Protein AF-A0A970XNQ5-F1 (afdb_monomer)

Mean predicted aligned error: 3.09 Å

Radius of gyration: 17.82 Å; Cα contacts (8 Å, |Δi|>4): 520; chains: 1; bounding box: 42×42×44 Å

Nearest PDB structures (foldseek):
  3f7j-assembly2_B  TM=9.762E-01  e=4.775E-34  Bacillus subtilis
  1vbj-assembly2_B  TM=9.771E-01  e=6.391E-34  Trypanosoma brucei
  3b3d-assembly2_B  TM=9.749E-01  e=1.286E-33  Bacillus subtilis
  4q3m-assembly3_E  TM=9.678E-01  e=6.033E-32  unidentified
  3up8-assembly2_B  TM=9.573E-01  e=4.385E-27  Sinorhizobium meliloti 1021

Secondary structure (DSSP, 8-state):
---EEE-TTS-EEESB-EE-TT--HHHHHHHHHHHHHHT--EEE--GGGT-HHHHHHHHHHT---GGG-EEEEEE-GGG-SHHHHHHHHHHHHHHHT-S-EEEEEE-S--SSS-HHHHHHHHHHHHHTTSEEEEEEES--HHHHHHHHTT-SS---EEEEE-BTTB--HHHHHHHHHTTPEEEEESTTGGGGGGG-HHHHHHHHHHT--HHHHHHHHHHHTT-EE----SSHHHHHHHH--SS----HHHHHHHHTT------S--TTSS--

Foldseek 3Di:
DQDWDQFPLRDTDGLEEAECAPPPLVLSLVLLLLLVVLPHQEYEEEPVRVNLLSQLVSCVVNVPPPVSHAYEYEDELVQQAQVSLLVRLVVSCVSSVHQAHAEYEHAAQHPDGDNLNNQVNVVVCCVVRRYSAYAYEQDALVSQVVCVVRDPHRHREYEYADELQAHVVVRCVSCVVVNHAYEHDCHCVVVPCQPPPLLVVVCVVVVAGSLLSSSLLCVVVRYRYHDYDSDSVVSNRNVPNPPDHDDPVSNVVSNVNHNNDDDDDRSVDDDD

Solvent-accessible surface area (backbone atoms only — not comparable to full-atom values): 14649 Å² total; per-residue (Å²): 133,84,60,64,44,80,35,71,70,75,48,76,44,53,40,50,27,42,28,46,77,93,40,57,48,91,50,32,25,61,39,49,34,52,35,48,73,71,62,47,39,22,43,38,52,31,64,86,55,72,32,46,45,30,45,21,50,19,51,62,71,61,68,58,62,69,91,69,46,42,40,33,37,24,46,50,56,96,29,37,30,36,71,42,36,49,49,49,52,50,53,48,31,61,38,33,68,43,87,54,38,45,29,43,23,44,51,44,64,60,92,88,52,44,55,62,45,22,50,48,33,54,46,54,34,33,78,70,57,41,26,67,33,47,30,36,16,43,63,50,67,77,55,48,52,62,45,63,79,65,48,88,68,74,55,23,35,42,36,27,78,28,30,61,42,20,61,47,60,71,56,50,57,54,31,51,78,68,54,23,43,43,29,21,39,60,44,53,54,88,60,66,58,56,75,40,66,66,49,43,54,49,15,65,73,69,76,42,51,48,62,29,52,49,53,37,47,35,52,76,71,68,27,29,37,28,54,65,60,87,48,68,72,54,46,49,48,61,65,65,39,81,91,65,79,79,51,72,73,53,48,52,55,46,66,67,55,44,63,79,48,83,88,69,87,58,63,86,55,88,84,132

pLDDT: mean 95.99, std 6.98, range [44.62, 98.94]

Sequence (272 aa):
MNDVVLLHSGNYIPVIGLGTYLTPPEETKRCVLKALETGYRHIDTARFYYNEAEVGEAIIESGIPRRDIFVTTKIWTTDCYYDKAVEAVKDSLDKLKTGYIDMVLIHWPPVNEDLKNTWRALEDMVDGGLIRTIGMSNFKEHHLERVFDIARIMPSVNQVECHPWFQQKALRDFCLQYDIAVEAWAPLLRARIFKEKTIKRLSDKYCKTPAQIILRWDLQEGIITIPKSTHEERIEENFNIFDFELSEEDMECMRAIDKNKRFFRDPDGHGF

Structure (mmCIF, N/CA/C/O backbone):
data_AF-A0A970XNQ5-F1
#
_entry.id   AF-A0A970XNQ5-F1
#
loop_
_atom_site.group_PDB
_atom_site.id
_atom_site.type_symbol
_atom_site.label_atom_id
_atom_site.label_alt_id
_atom_site.label_comp_id
_atom_site.label_asym_id
_atom_site.label_entity_id
_atom_site.label_seq_id
_atom_site.pdbx_PDB_ins_code
_atom_site.Cartn_x
_atom_site.Cartn_y
_atom_site.Cartn_z
_atom_site.occupancy
_atom_site.B_iso_or_equiv
_atom_site.auth_seq_id
_atom_site.auth_comp_id
_atom_site.auth_asym_id
_atom_site.auth_atom_id
_atom_site.pdbx_PDB_model_num
ATOM 1 N N . MET A 1 1 ? -14.018 -14.013 5.626 1.00 44.62 1 MET A N 1
ATOM 2 C CA . MET A 1 1 ? -13.895 -13.729 4.183 1.00 44.62 1 MET A CA 1
ATOM 3 C C . MET A 1 1 ? -12.883 -12.609 4.086 1.00 44.62 1 MET A C 1
ATOM 5 O O . MET A 1 1 ? -13.054 -11.641 4.809 1.00 44.62 1 MET A O 1
ATOM 9 N N . ASN A 1 2 ? -11.804 -12.785 3.326 1.00 61.53 2 ASN A N 1
ATOM 10 C CA . ASN A 1 2 ? -10.879 -11.686 3.067 1.00 61.53 2 ASN A CA 1
ATOM 11 C C . ASN A 1 2 ? -11.459 -10.932 1.877 1.00 61.53 2 ASN A C 1
ATOM 13 O O . ASN A 1 2 ? -11.486 -11.494 0.782 1.00 61.53 2 ASN A O 1
ATOM 17 N N . ASP A 1 3 ? -11.981 -9.731 2.105 1.00 86.69 3 ASP A N 1
ATOM 18 C CA . ASP A 1 3 ? -12.469 -8.897 1.010 1.00 86.69 3 ASP A CA 1
ATOM 19 C C . ASP A 1 3 ? -11.310 -8.613 0.044 1.00 86.69 3 ASP A C 1
ATOM 21 O O . ASP A 1 3 ? -10.167 -8.372 0.453 1.00 86.69 3 ASP A O 1
ATOM 25 N N . VAL A 1 4 ? -11.599 -8.704 -1.252 1.00 94.12 4 VAL A N 1
ATOM 26 C CA . VAL A 1 4 ? -10.626 -8.526 -2.332 1.00 94.12 4 VAL A CA 1
ATOM 27 C C . VAL A 1 4 ? -11.144 -7.526 -3.353 1.00 94.12 4 VAL A C 1
ATOM 29 O O . VAL A 1 4 ? -12.345 -7.442 -3.601 1.00 94.12 4 VAL A O 1
ATOM 32 N N . VAL A 1 5 ? -10.221 -6.809 -3.985 1.00 94.56 5 VAL A N 1
ATOM 33 C CA . VAL A 1 5 ? -10.486 -5.927 -5.126 1.00 94.56 5 VAL A CA 1
ATOM 34 C C . VAL A 1 5 ? -9.955 -6.593 -6.389 1.00 94.56 5 VAL A C 1
ATOM 36 O O . VAL A 1 5 ? -8.847 -7.130 -6.388 1.00 94.56 5 VAL A O 1
ATOM 39 N N . LEU A 1 6 ? -10.750 -6.570 -7.461 1.00 96.00 6 LEU A N 1
ATOM 40 C CA . LEU A 1 6 ? -10.290 -6.938 -8.798 1.00 96.00 6 LEU A CA 1
AT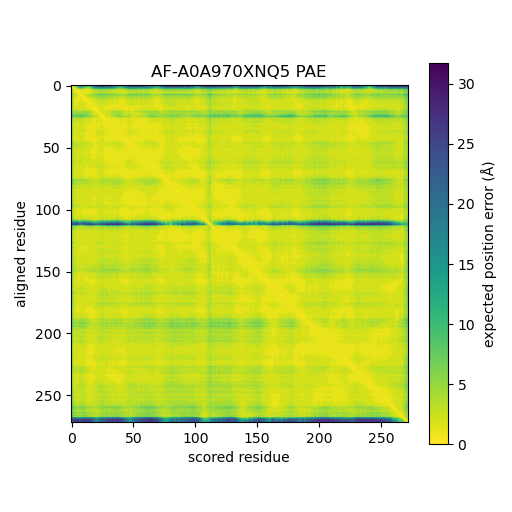OM 41 C C . LEU A 1 6 ? -9.485 -5.772 -9.371 1.00 96.00 6 LEU A C 1
ATOM 43 O O . LEU A 1 6 ? -10.012 -4.677 -9.539 1.00 96.00 6 LEU A O 1
ATOM 47 N N . LEU A 1 7 ? -8.215 -6.017 -9.663 1.00 96.06 7 LEU A N 1
ATOM 48 C CA . LEU A 1 7 ? -7.339 -5.054 -10.310 1.00 96.06 7 LEU A CA 1
ATOM 49 C C . LEU A 1 7 ? -7.536 -5.072 -11.826 1.00 96.06 7 LEU A C 1
ATOM 51 O O . LEU A 1 7 ? -7.909 -6.097 -12.398 1.00 96.06 7 LEU A O 1
ATOM 55 N N . HIS A 1 8 ? -7.189 -3.967 -12.488 1.00 88.38 8 HIS A N 1
ATOM 56 C CA . HIS A 1 8 ? -7.183 -3.880 -13.951 1.00 88.38 8 HIS A CA 1
ATOM 57 C C . HIS A 1 8 ? -6.316 -4.972 -14.612 1.00 88.38 8 HIS A C 1
ATOM 59 O O . HIS A 1 8 ? -6.638 -5.452 -15.695 1.00 88.38 8 HIS A O 1
ATOM 65 N N . SER A 1 9 ? -5.262 -5.443 -13.932 1.00 88.81 9 SER A N 1
ATOM 66 C CA . SER A 1 9 ? -4.451 -6.591 -14.369 1.00 88.81 9 SER A CA 1
ATOM 67 C C . SER A 1 9 ? -5.205 -7.932 -14.419 1.00 88.81 9 SER A C 1
ATOM 69 O O . SER A 1 9 ? -4.643 -8.926 -14.872 1.00 88.81 9 SER A O 1
ATOM 71 N N . GLY A 1 10 ? -6.442 -8.001 -13.916 1.00 94.00 10 GLY A N 1
ATOM 72 C CA . GLY A 1 10 ? -7.225 -9.231 -13.767 1.00 94.00 10 GLY A CA 1
ATOM 73 C C . GLY A 1 10 ? -6.892 -10.041 -12.507 1.00 94.00 10 GLY A C 1
ATOM 74 O O . GLY A 1 10 ? -7.511 -11.077 -12.267 1.00 94.00 10 GLY A O 1
ATOM 75 N N . ASN A 1 11 ? -5.930 -9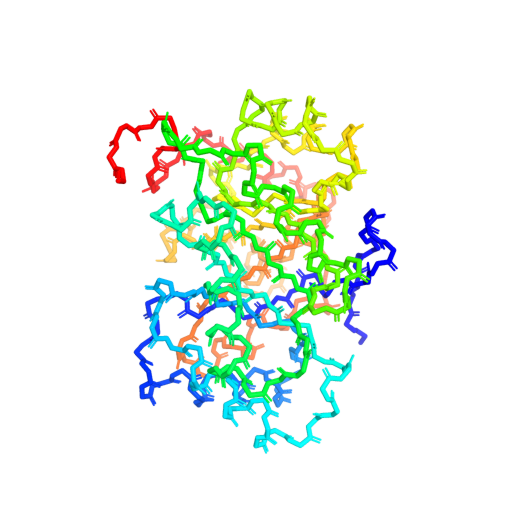.589 -11.694 1.00 94.31 11 ASN A N 1
ATOM 76 C CA . ASN A 1 11 ? -5.584 -10.220 -10.420 1.00 94.31 11 ASN A CA 1
ATOM 77 C C . ASN A 1 11 ? -6.435 -9.659 -9.272 1.00 94.31 11 ASN A C 1
ATOM 79 O O . ASN A 1 11 ? -6.910 -8.527 -9.329 1.00 94.31 11 ASN A O 1
ATOM 83 N N . TYR A 1 12 ? -6.585 -10.436 -8.201 1.00 96.56 12 TYR A N 1
ATOM 84 C CA . TYR A 1 12 ? -7.262 -9.998 -6.981 1.00 96.56 12 TYR A CA 1
ATOM 85 C C . TYR A 1 12 ? -6.248 -9.605 -5.909 1.00 96.56 12 TYR A C 1
ATOM 87 O O . TYR A 1 12 ? -5.292 -10.343 -5.668 1.00 96.56 12 TYR A O 1
ATOM 95 N N . ILE A 1 13 ? -6.489 -8.482 -5.235 1.00 97.88 13 ILE A N 1
ATOM 96 C CA . ILE A 1 13 ? -5.683 -8.009 -4.104 1.00 97.88 13 ILE A CA 1
ATOM 97 C C . ILE A 1 13 ? -6.535 -7.944 -2.829 1.00 97.88 13 ILE A C 1
ATOM 99 O O . ILE A 1 13 ? -7.651 -7.423 -2.879 1.00 97.88 13 ILE A O 1
ATOM 103 N N . PRO A 1 14 ? -6.065 -8.465 -1.680 1.00 98.06 14 PRO A N 1
ATOM 104 C CA . PRO A 1 14 ? -6.759 -8.281 -0.407 1.00 98.06 14 PRO A CA 1
ATOM 105 C C . PRO A 1 14 ? -6.808 -6.805 0.006 1.00 98.06 14 PRO A C 1
ATOM 107 O O . PRO A 1 14 ? -5.787 -6.117 -0.037 1.00 98.06 14 PRO A O 1
ATOM 110 N N . VAL A 1 15 ? -7.976 -6.339 0.466 1.00 97.38 15 VAL A N 1
ATOM 111 C CA . VAL A 1 15 ? -8.203 -4.927 0.852 1.00 97.38 15 VAL A CA 1
ATOM 112 C C . VAL A 1 15 ? -7.387 -4.474 2.058 1.00 97.38 15 VAL A C 1
ATOM 114 O O . VAL A 1 15 ? -7.229 -3.278 2.279 1.00 97.38 15 VAL A O 1
ATOM 117 N N . ILE A 1 16 ? -6.878 -5.416 2.852 1.00 98.25 16 ILE A N 1
ATOM 118 C CA . ILE A 1 16 ? -6.028 -5.139 4.003 1.00 98.25 16 ILE A CA 1
ATOM 119 C C . ILE A 1 16 ? -4.751 -5.974 3.937 1.00 98.25 16 ILE A C 1
ATOM 121 O O . ILE A 1 16 ? -4.796 -7.196 3.756 1.00 98.25 16 ILE A O 1
ATOM 125 N N . GLY A 1 17 ? -3.613 -5.309 4.113 1.00 98.44 17 GLY A N 1
ATOM 126 C CA . GLY A 1 17 ? -2.297 -5.934 4.175 1.00 98.44 17 GLY A CA 1
ATOM 127 C C . GLY A 1 17 ? -1.481 -5.505 5.390 1.00 98.44 17 GLY A C 1
ATOM 128 O O . GLY A 1 17 ? -1.848 -4.586 6.122 1.00 98.44 17 GLY A O 1
ATOM 129 N N . LEU A 1 18 ? -0.364 -6.190 5.623 1.00 98.69 18 LEU A N 1
ATOM 130 C CA . LEU A 1 18 ? 0.635 -5.787 6.610 1.00 98.69 18 LEU A CA 1
ATOM 131 C C . LEU A 1 18 ? 1.769 -5.047 5.896 1.00 98.69 18 LEU A C 1
ATOM 133 O O . LEU A 1 18 ? 2.493 -5.653 5.109 1.00 98.69 18 LEU A O 1
ATOM 137 N N . GLY A 1 19 ? 1.963 -3.768 6.220 1.00 98.38 19 GLY A N 1
ATOM 138 C CA . GLY A 1 19 ? 3.145 -3.020 5.784 1.00 98.38 19 GLY A CA 1
ATOM 139 C C . GLY A 1 19 ? 4.354 -3.292 6.684 1.00 98.38 19 GLY A C 1
ATOM 140 O O . GLY A 1 19 ? 4.228 -3.278 7.911 1.00 98.38 19 GLY A O 1
ATOM 141 N N . THR A 1 20 ? 5.543 -3.482 6.106 1.00 98.00 20 THR A N 1
ATOM 142 C CA . THR A 1 20 ? 6.775 -3.804 6.860 1.00 98.00 20 THR A CA 1
ATOM 143 C C . THR A 1 20 ? 7.741 -2.625 7.032 1.00 98.00 20 THR A C 1
ATOM 145 O O . THR A 1 20 ? 8.807 -2.789 7.632 1.00 98.00 20 THR A O 1
ATOM 148 N N . TYR A 1 21 ? 7.389 -1.416 6.580 1.00 95.56 21 TYR A N 1
ATOM 149 C CA . TYR A 1 21 ? 8.267 -0.239 6.653 1.00 95.56 21 TYR A CA 1
ATOM 150 C C . TYR A 1 21 ? 8.775 0.058 8.077 1.00 95.56 21 TYR A C 1
ATOM 152 O O . TYR A 1 21 ? 7.997 0.118 9.035 1.00 95.56 21 TYR A O 1
ATOM 160 N N . LEU A 1 22 ? 10.090 0.290 8.207 1.00 91.12 22 LEU A N 1
ATOM 161 C CA . LEU A 1 22 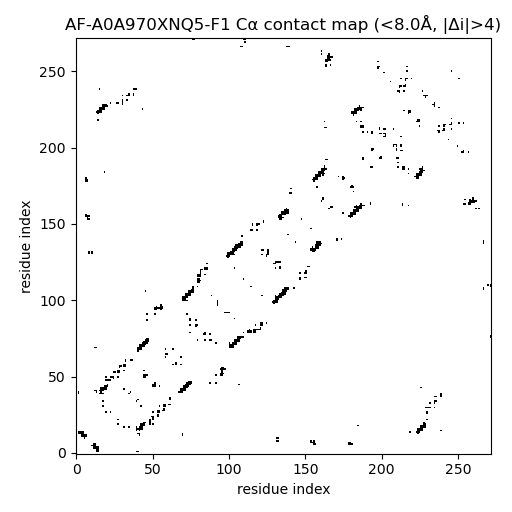? 10.789 0.507 9.487 1.00 91.12 22 LEU A CA 1
ATOM 162 C C . LEU A 1 22 ? 10.511 -0.603 10.515 1.00 91.12 22 LEU A C 1
ATOM 164 O O . LEU A 1 22 ? 10.406 -0.347 11.719 1.00 91.12 22 LEU A O 1
ATOM 168 N N . THR A 1 23 ? 10.338 -1.832 10.038 1.00 93.00 23 THR A N 1
ATOM 169 C CA . THR A 1 23 ? 10.381 -3.027 10.877 1.00 93.00 23 THR A CA 1
ATOM 170 C C . THR A 1 23 ? 11.787 -3.591 10.783 1.00 93.00 23 THR A C 1
ATOM 172 O O . THR A 1 23 ? 12.201 -3.933 9.673 1.00 93.00 23 THR A O 1
ATOM 175 N N . PRO A 1 24 ? 12.534 -3.651 11.897 1.00 91.12 24 PRO A N 1
ATOM 176 C CA . PRO A 1 24 ? 13.854 -4.258 11.892 1.00 91.12 24 PRO A CA 1
ATOM 177 C C . PRO A 1 24 ? 13.790 -5.694 11.343 1.00 91.12 24 PRO A C 1
ATOM 179 O O . PRO A 1 24 ? 12.783 -6.377 11.579 1.00 91.12 24 PRO A O 1
ATOM 182 N N . PRO A 1 25 ? 14.804 -6.169 10.600 1.00 87.81 25 PRO A N 1
ATOM 183 C CA . PRO A 1 25 ? 14.832 -7.535 10.076 1.00 87.81 25 PRO A CA 1
ATOM 184 C C . PRO A 1 25 ? 14.511 -8.588 11.149 1.00 87.81 25 PRO A C 1
ATOM 186 O O . PRO A 1 25 ? 13.620 -9.415 10.958 1.00 87.81 25 PRO A O 1
ATOM 189 N N . GLU A 1 26 ? 15.099 -8.462 12.341 1.00 87.56 26 GLU A N 1
ATOM 190 C CA . GLU A 1 26 ? 14.898 -9.370 13.475 1.00 87.56 26 GLU A CA 1
ATOM 191 C C . GLU A 1 26 ? 13.441 -9.464 13.962 1.00 87.56 26 GLU A C 1
ATOM 193 O O . GLU A 1 26 ? 13.029 -10.490 14.502 1.00 87.56 26 GLU A O 1
ATOM 198 N N . GLU A 1 27 ? 12.636 -8.420 13.745 1.00 95.62 27 GLU A N 1
ATOM 199 C CA . GLU A 1 27 ? 11.210 -8.419 14.076 1.00 95.62 27 GLU A CA 1
ATOM 200 C C . GLU A 1 27 ? 10.324 -8.775 12.879 1.00 95.62 27 GLU A C 1
ATOM 202 O O . GLU A 1 27 ? 9.204 -9.256 13.069 1.00 95.62 27 GLU A O 1
ATOM 207 N N . THR A 1 28 ? 10.805 -8.555 11.652 1.00 97.94 28 THR A N 1
ATOM 208 C CA . THR A 1 28 ? 10.001 -8.659 10.425 1.00 97.94 28 THR A CA 1
ATOM 209 C C . THR A 1 28 ? 9.401 -10.048 10.280 1.00 97.94 28 THR A C 1
ATOM 211 O O . THR A 1 28 ? 8.186 -10.170 10.113 1.00 97.94 28 THR A O 1
ATOM 214 N N . LYS A 1 29 ? 10.217 -11.096 10.435 1.00 98.00 29 LYS A N 1
ATOM 215 C CA . LYS A 1 29 ? 9.758 -12.482 10.304 1.00 98.00 29 LYS A CA 1
ATOM 216 C C . LYS A 1 29 ? 8.612 -12.804 11.270 1.00 98.00 29 LYS A C 1
ATOM 218 O O . LYS A 1 29 ? 7.572 -13.305 10.850 1.00 98.00 29 LYS A O 1
ATOM 223 N N . ARG A 1 30 ? 8.779 -12.458 12.553 1.00 97.75 30 ARG A N 1
ATOM 224 C CA . ARG A 1 30 ? 7.769 -12.674 13.605 1.00 97.75 30 ARG A CA 1
ATOM 225 C C . ARG A 1 30 ? 6.467 -11.939 13.287 1.00 97.75 30 ARG A C 1
ATOM 227 O O . ARG A 1 30 ? 5.393 -12.512 13.423 1.00 97.75 30 ARG A O 1
ATOM 234 N N . CYS A 1 31 ? 6.556 -10.688 12.838 1.00 98.44 31 CYS A N 1
ATOM 235 C CA . CYS A 1 31 ? 5.377 -9.879 12.525 1.00 98.44 31 CYS A CA 1
ATOM 236 C C . CYS A 1 31 ? 4.612 -10.417 11.310 1.00 98.44 31 CYS A C 1
ATOM 238 O O . CYS A 1 31 ? 3.384 -10.465 11.335 1.00 98.44 31 CYS A O 1
ATOM 240 N N . VAL A 1 32 ? 5.326 -10.849 10.265 1.00 98.69 32 VAL A N 1
ATOM 241 C CA . VAL A 1 32 ? 4.713 -11.440 9.066 1.00 98.69 32 VAL A CA 1
ATOM 242 C C . 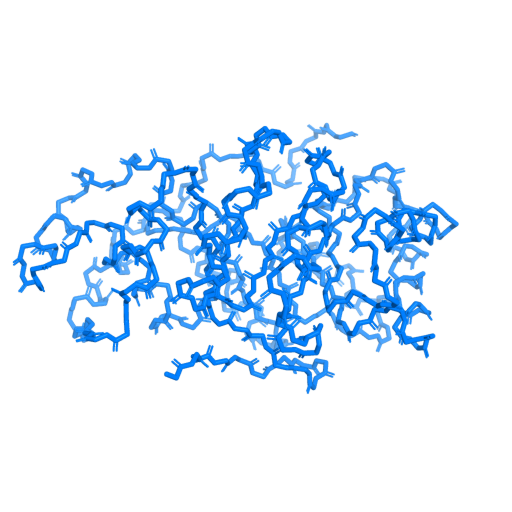VAL A 1 32 ? 4.065 -12.784 9.396 1.00 98.69 32 VAL A C 1
ATOM 244 O O . VAL A 1 32 ? 2.914 -12.986 9.022 1.00 98.69 32 VAL A O 1
ATOM 247 N N . LEU A 1 33 ? 4.741 -13.665 10.145 1.00 98.38 33 LEU A N 1
ATOM 248 C CA . LEU A 1 33 ? 4.146 -14.919 10.627 1.00 98.38 33 LEU A CA 1
ATOM 249 C C . LEU A 1 33 ? 2.869 -14.647 11.415 1.00 98.38 33 LEU A C 1
ATOM 251 O O . LEU A 1 33 ? 1.821 -15.201 11.091 1.00 98.38 33 LEU A O 1
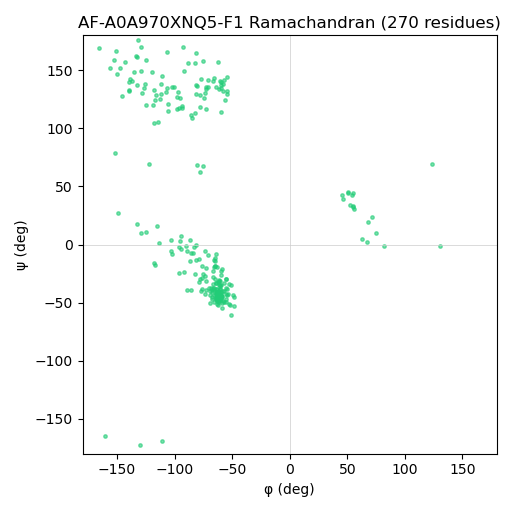ATOM 255 N N . LYS A 1 34 ? 2.931 -13.711 12.368 1.00 98.62 34 LYS A N 1
ATOM 256 C CA . LYS A 1 34 ? 1.766 -13.348 13.167 1.00 98.62 34 LYS A CA 1
ATOM 257 C C . LYS A 1 34 ? 0.606 -12.851 12.308 1.00 98.62 34 LYS A C 1
ATOM 259 O O . LYS A 1 34 ? -0.530 -13.260 12.515 1.00 98.62 34 LYS A O 1
ATOM 264 N N . ALA A 1 35 ? 0.867 -11.991 11.326 1.00 98.62 35 ALA A N 1
ATOM 265 C CA . ALA A 1 35 ? -0.175 -11.516 10.421 1.00 98.62 35 ALA A CA 1
ATOM 266 C C . ALA A 1 35 ? -0.789 -12.660 9.597 1.00 98.62 35 ALA A C 1
ATOM 268 O O . ALA A 1 35 ? -2.013 -12.745 9.470 1.00 98.62 35 ALA A O 1
ATOM 269 N N . LEU A 1 36 ? 0.036 -13.565 9.071 1.00 98.56 36 LEU A N 1
ATOM 270 C CA . LEU A 1 36 ? -0.427 -14.728 8.313 1.00 98.56 36 LEU A CA 1
ATOM 271 C C . LEU A 1 36 ? -1.285 -15.678 9.172 1.00 98.56 36 LEU A C 1
ATOM 273 O O . LEU A 1 36 ? -2.328 -16.138 8.693 1.00 98.56 36 LEU A O 1
ATOM 277 N N . GLU A 1 37 ? -0.895 -15.911 10.430 1.00 98.31 37 GLU A N 1
ATOM 278 C CA . GLU A 1 37 ? -1.669 -16.658 11.436 1.00 98.31 37 GLU A CA 1
ATOM 279 C C . GLU A 1 37 ? -3.021 -15.997 11.731 1.00 98.31 37 GLU A C 1
ATOM 281 O O . GLU A 1 37 ? -4.047 -16.676 11.751 1.00 98.31 37 GLU A O 1
ATOM 286 N N . THR A 1 38 ? -3.038 -14.671 11.905 1.00 98.31 38 THR A N 1
ATOM 287 C CA . THR A 1 38 ? -4.257 -13.881 12.144 1.00 98.31 38 THR A CA 1
ATOM 288 C C . THR A 1 38 ? -5.244 -13.958 10.973 1.00 98.31 38 THR A C 1
ATOM 290 O O . THR A 1 38 ? -6.455 -13.913 11.183 1.00 98.31 38 THR A O 1
ATOM 293 N N . GLY A 1 39 ? -4.745 -14.086 9.739 1.00 98.06 39 GLY A N 1
ATOM 294 C CA . GLY A 1 39 ? -5.577 -14.212 8.537 1.00 98.06 39 GLY A CA 1
ATOM 295 C C . GLY A 1 39 ? -5.213 -13.268 7.393 1.00 98.06 39 GLY A C 1
ATOM 296 O O . GLY A 1 39 ? -5.814 -13.368 6.318 1.00 98.06 39 GLY A O 1
ATOM 297 N N . TYR A 1 40 ? -4.212 -12.396 7.568 1.00 98.56 40 TYR A N 1
ATOM 298 C CA . TYR A 1 40 ? -3.705 -11.560 6.481 1.00 98.56 40 TYR A CA 1
ATOM 299 C C . TYR A 1 40 ? -3.241 -12.427 5.318 1.00 98.56 40 TYR A C 1
ATOM 301 O O . TYR A 1 40 ? -2.637 -13.484 5.506 1.00 98.56 40 TYR A O 1
ATOM 309 N N . ARG A 1 41 ? -3.499 -11.956 4.101 1.00 98.44 41 ARG A N 1
ATOM 310 C CA . ARG A 1 41 ? -2.985 -12.557 2.866 1.00 98.44 41 ARG A CA 1
ATOM 311 C C . ARG A 1 41 ? -2.323 -11.535 1.957 1.00 98.44 41 ARG A C 1
ATOM 313 O O . ARG A 1 41 ? -2.012 -11.875 0.834 1.00 98.44 41 ARG A O 1
ATOM 320 N N . HIS A 1 42 ? -2.093 -10.313 2.424 1.00 98.69 42 HIS A N 1
ATOM 321 C CA . HIS A 1 42 ? -1.363 -9.287 1.692 1.00 98.69 42 HIS A CA 1
ATOM 322 C C . HIS A 1 42 ? -0.209 -8.784 2.559 1.00 98.69 42 HIS A C 1
ATOM 324 O O . HIS A 1 42 ? -0.437 -8.309 3.671 1.00 98.69 42 HIS A O 1
ATOM 330 N N . ILE A 1 43 ? 1.024 -8.932 2.073 1.00 98.88 43 ILE A N 1
ATOM 331 C CA . ILE A 1 43 ? 2.243 -8.463 2.737 1.00 98.88 43 ILE A CA 1
ATOM 332 C C . ILE A 1 43 ? 2.928 -7.439 1.831 1.00 98.88 43 ILE A C 1
ATOM 334 O O . ILE A 1 43 ? 3.314 -7.767 0.709 1.00 98.88 43 ILE A O 1
ATOM 338 N N . ASP A 1 44 ? 3.087 -6.213 2.328 1.00 98.88 44 ASP A N 1
ATOM 339 C CA . ASP A 1 44 ? 3.753 -5.116 1.627 1.00 98.88 44 ASP A CA 1
ATOM 340 C C . ASP A 1 44 ? 5.143 -4.859 2.217 1.00 98.88 44 ASP A C 1
ATOM 342 O O . ASP A 1 44 ? 5.297 -4.537 3.399 1.00 98.88 44 ASP A O 1
ATOM 346 N N . THR A 1 45 ? 6.162 -4.987 1.369 1.00 98.75 45 THR A N 1
ATOM 347 C CA . THR A 1 45 ? 7.556 -4.664 1.672 1.00 98.75 45 THR A CA 1
ATOM 348 C C . THR A 1 45 ? 8.160 -3.778 0.577 1.00 98.75 45 THR A C 1
ATOM 350 O O . THR A 1 45 ? 7.455 -3.259 -0.290 1.00 98.75 45 THR A O 1
ATOM 353 N N . ALA A 1 46 ? 9.462 -3.520 0.634 1.00 98.50 46 ALA A N 1
ATOM 354 C CA . ALA A 1 46 ? 10.214 -2.866 -0.427 1.00 98.50 46 ALA A CA 1
ATOM 355 C C . ALA A 1 46 ? 11.693 -3.241 -0.340 1.00 98.50 46 ALA A C 1
ATOM 357 O O . ALA A 1 46 ? 12.232 -3.390 0.759 1.00 98.50 46 ALA A O 1
ATOM 358 N N . ARG A 1 47 ? 12.389 -3.224 -1.481 1.00 96.62 47 ARG A N 1
ATOM 359 C CA . ARG A 1 47 ? 13.854 -3.355 -1.550 1.00 96.62 47 ARG A CA 1
ATOM 360 C C . ARG A 1 47 ? 14.571 -2.413 -0.580 1.00 96.62 47 ARG A C 1
ATOM 362 O O . ARG A 1 47 ? 15.479 -2.814 0.143 1.00 96.62 47 ARG A O 1
ATOM 369 N N . PHE A 1 48 ? 14.110 -1.162 -0.515 1.00 96.06 48 PHE A N 1
ATOM 370 C CA . PHE A 1 48 ? 14.671 -0.120 0.353 1.00 96.06 48 PHE A CA 1
ATOM 371 C C . PHE A 1 48 ? 14.489 -0.393 1.860 1.00 96.06 48 PHE A C 1
ATOM 373 O O . PHE A 1 48 ? 15.089 0.290 2.685 1.00 96.06 48 PHE A O 1
ATOM 380 N N . TYR A 1 49 ? 13.643 -1.351 2.253 1.00 96.94 49 TYR A N 1
ATOM 381 C CA . TYR A 1 49 ? 13.406 -1.669 3.665 1.00 96.94 49 TYR A CA 1
ATOM 382 C C . TYR A 1 49 ? 14.422 -2.675 4.216 1.00 96.94 49 TYR A C 1
ATOM 384 O O . TYR A 1 49 ? 14.534 -2.794 5.432 1.00 96.94 49 TYR A O 1
ATOM 392 N N . TYR A 1 50 ? 15.179 -3.351 3.341 1.00 96.75 50 TYR A N 1
ATOM 393 C CA . TYR A 1 50 ? 16.217 -4.324 3.700 1.00 96.75 50 TYR A CA 1
ATOM 394 C C . TYR A 1 50 ? 15.726 -5.479 4.589 1.00 96.75 50 TYR A C 1
ATOM 396 O O . TYR A 1 50 ? 16.492 -6.002 5.390 1.00 96.75 50 TYR A O 1
ATOM 404 N N . ASN A 1 51 ? 14.458 -5.874 4.441 1.00 98.19 51 ASN A N 1
ATOM 405 C CA . ASN A 1 51 ? 13.833 -6.951 5.216 1.00 98.19 51 ASN A CA 1
ATOM 406 C C . ASN A 1 51 ? 13.048 -7.961 4.345 1.00 98.19 51 ASN A C 1
ATOM 408 O O . ASN A 1 51 ? 12.202 -8.708 4.835 1.00 98.19 51 ASN A O 1
ATOM 412 N N . GLU A 1 52 ? 13.297 -7.980 3.028 1.00 98.69 52 GLU A N 1
ATOM 413 C CA . GLU A 1 52 ? 12.653 -8.913 2.086 1.00 98.69 52 GLU A CA 1
ATOM 414 C C . GLU A 1 52 ? 13.009 -10.378 2.374 1.00 98.69 52 GLU A C 1
ATOM 416 O O . GLU A 1 52 ? 12.168 -11.258 2.193 1.00 98.69 52 GLU A O 1
ATOM 421 N N . ALA A 1 53 ? 14.227 -10.643 2.858 1.00 98.69 53 ALA A N 1
ATOM 422 C CA . ALA A 1 53 ? 14.664 -11.994 3.200 1.00 98.69 53 ALA A CA 1
A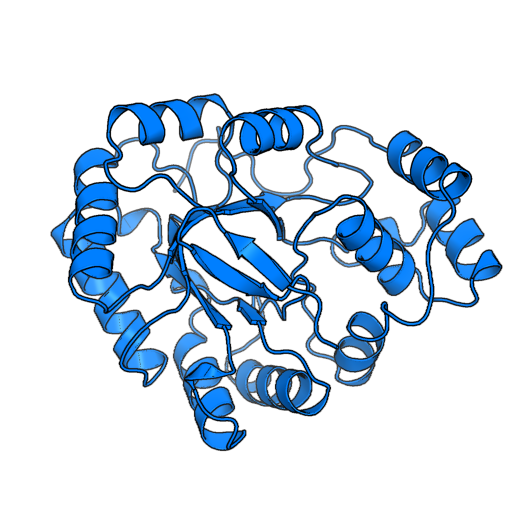TOM 423 C C . ALA A 1 53 ? 13.804 -12.591 4.324 1.00 98.69 53 ALA A C 1
ATOM 425 O O . ALA A 1 53 ? 13.332 -13.724 4.229 1.00 98.69 53 ALA A O 1
ATOM 426 N N . GLU A 1 54 ? 13.527 -11.796 5.353 1.00 98.69 54 GLU A N 1
ATOM 427 C CA . GLU A 1 54 ? 12.733 -12.188 6.512 1.00 98.69 54 GLU A CA 1
ATOM 428 C C . GLU A 1 54 ? 11.243 -12.315 6.176 1.00 98.69 54 GLU A C 1
ATOM 430 O O . GLU A 1 54 ? 10.563 -13.182 6.728 1.00 98.69 54 GLU A O 1
ATOM 435 N N . VAL A 1 55 ? 10.740 -11.513 5.228 1.00 98.81 55 VAL A N 1
ATOM 436 C CA . VAL A 1 55 ? 9.401 -11.707 4.645 1.00 98.81 55 VAL A CA 1
ATOM 437 C C . VAL A 1 55 ? 9.320 -13.060 3.933 1.00 98.81 55 VAL A C 1
ATOM 439 O O . VAL A 1 55 ? 8.393 -13.828 4.191 1.00 98.81 55 VAL A O 1
ATOM 442 N N . GLY A 1 56 ? 10.296 -13.383 3.076 1.00 98.75 56 GLY A N 1
ATOM 443 C CA . GLY A 1 56 ? 10.347 -14.665 2.366 1.00 98.75 56 GLY A CA 1
ATOM 444 C C . GLY A 1 56 ? 10.411 -15.864 3.314 1.00 98.75 56 GLY A C 1
ATOM 445 O O . GLY A 1 56 ? 9.695 -16.850 3.140 1.00 98.75 56 GLY A O 1
ATOM 446 N N . GLU A 1 57 ? 11.214 -15.762 4.374 1.00 98.69 57 GLU A N 1
ATOM 447 C CA . GLU A 1 57 ? 11.300 -16.787 5.417 1.00 98.69 57 GLU A CA 1
ATOM 448 C C . GLU A 1 57 ? 9.987 -16.996 6.162 1.00 98.69 57 GLU A C 1
ATOM 450 O O . GLU A 1 57 ? 9.588 -18.142 6.362 1.00 98.69 57 GLU A O 1
ATOM 455 N N . ALA A 1 58 ? 9.303 -15.917 6.544 1.00 98.56 58 ALA A N 1
ATOM 456 C CA . ALA A 1 58 ? 8.004 -16.002 7.202 1.00 98.56 58 ALA A CA 1
ATOM 457 C C . ALA A 1 58 ? 6.941 -16.646 6.305 1.00 98.56 58 ALA A C 1
ATOM 459 O O . ALA A 1 58 ? 6.161 -17.472 6.772 1.00 98.56 58 ALA A O 1
ATOM 460 N N . ILE A 1 59 ? 6.921 -16.309 5.011 1.00 98.62 59 ILE A N 1
ATOM 461 C CA . ILE A 1 59 ? 5.987 -16.903 4.046 1.00 98.62 59 ILE A CA 1
ATOM 462 C C . ILE A 1 59 ? 6.206 -18.414 3.948 1.00 98.62 59 ILE A C 1
ATOM 464 O O . ILE A 1 59 ? 5.239 -19.169 4.039 1.00 98.62 59 ILE A O 1
ATOM 468 N N . ILE A 1 60 ? 7.456 -18.864 3.816 1.00 98.62 60 ILE A N 1
ATOM 469 C CA . ILE A 1 60 ? 7.787 -20.295 3.755 1.00 98.62 60 ILE A CA 1
ATOM 470 C C . ILE A 1 60 ? 7.408 -20.999 5.063 1.00 98.62 60 ILE A C 1
ATOM 472 O O . ILE A 1 60 ? 6.756 -22.042 5.035 1.00 98.62 60 ILE A O 1
ATOM 476 N N . GLU A 1 61 ? 7.796 -20.429 6.204 1.00 98.56 61 GLU A N 1
ATOM 477 C CA . GLU A 1 61 ? 7.559 -21.022 7.523 1.00 98.56 61 GLU A CA 1
ATOM 478 C C . GLU A 1 61 ? 6.072 -21.070 7.895 1.00 98.56 61 GLU A C 1
ATOM 480 O O . GLU A 1 61 ? 5.651 -22.001 8.577 1.00 98.56 61 GLU A O 1
ATOM 485 N N . SER A 1 62 ? 5.254 -20.145 7.380 1.00 98.38 62 SER A N 1
ATOM 486 C CA . SER A 1 62 ? 3.802 -20.146 7.605 1.00 98.38 62 SER A CA 1
ATOM 487 C C . SER A 1 62 ? 3.100 -21.413 7.101 1.00 98.38 62 SER A C 1
ATOM 489 O O . SER A 1 62 ? 1.986 -21.712 7.528 1.00 98.38 62 SER A O 1
ATOM 491 N N . GLY A 1 63 ? 3.706 -22.136 6.150 1.00 98.38 63 GLY A N 1
ATOM 492 C CA . GLY A 1 63 ? 3.113 -23.314 5.515 1.00 98.38 63 GLY A CA 1
ATOM 493 C C . GLY A 1 63 ? 1.891 -23.022 4.631 1.00 98.38 63 GLY A C 1
ATOM 494 O O . GLY A 1 63 ? 1.309 -23.953 4.070 1.00 98.38 63 GLY A O 1
ATOM 495 N N . ILE A 1 64 ? 1.493 -21.756 4.475 1.00 98.56 64 ILE A N 1
ATOM 496 C CA . ILE A 1 64 ? 0.393 -21.352 3.595 1.00 98.56 64 ILE A CA 1
ATOM 497 C C . ILE A 1 64 ? 0.861 -21.487 2.137 1.00 98.56 64 ILE A C 1
ATOM 499 O O . ILE A 1 64 ? 1.968 -21.052 1.806 1.00 98.56 64 ILE A O 1
ATOM 503 N N . PRO A 1 65 ? 0.045 -22.055 1.227 1.00 98.44 65 PRO A N 1
ATOM 504 C CA . PRO A 1 65 ? 0.406 -22.122 -0.183 1.00 98.44 65 PRO A CA 1
ATOM 505 C C . PRO A 1 65 ? 0.749 -20.732 -0.732 1.00 98.44 65 PRO A C 1
ATOM 507 O O . PRO A 1 65 ? -0.040 -19.801 -0.605 1.00 98.44 65 PRO A O 1
ATOM 510 N N . ARG A 1 66 ? 1.899 -20.592 -1.407 1.00 98.38 66 ARG A N 1
ATOM 511 C CA . ARG A 1 66 ? 2.381 -19.302 -1.943 1.00 98.38 66 ARG A CA 1
ATOM 512 C C . ARG A 1 66 ? 1.334 -18.552 -2.778 1.00 98.38 66 ARG A C 1
ATOM 514 O O . ARG A 1 66 ? 1.279 -17.331 -2.708 1.00 98.38 66 ARG A O 1
ATOM 521 N N . ARG A 1 67 ? 0.497 -19.279 -3.527 1.00 97.50 67 ARG A N 1
ATOM 522 C CA . ARG A 1 67 ? -0.609 -18.732 -4.340 1.00 97.50 67 ARG A CA 1
ATOM 523 C C . ARG A 1 67 ? -1.726 -18.057 -3.539 1.00 97.50 67 ARG A C 1
ATOM 525 O O . ARG A 1 67 ? -2.492 -17.306 -4.123 1.00 97.50 67 ARG A O 1
ATOM 532 N N . ASP A 1 68 ? -1.815 -18.339 -2.243 1.00 97.69 68 ASP A N 1
ATOM 533 C CA . ASP A 1 68 ? -2.836 -17.785 -1.358 1.00 97.69 68 ASP A CA 1
ATOM 534 C C . ASP A 1 68 ? -2.329 -16.521 -0.638 1.00 97.69 68 ASP A C 1
ATOM 536 O O . ASP A 1 68 ? -3.097 -15.890 0.079 1.00 97.69 68 ASP A O 1
ATOM 540 N N . ILE A 1 69 ? -1.056 -16.138 -0.819 1.00 98.62 69 ILE A N 1
ATOM 541 C CA . ILE A 1 69 ? -0.449 -14.920 -0.263 1.00 98.62 69 ILE A CA 1
ATOM 542 C C . ILE A 1 69 ? -0.137 -13.958 -1.410 1.00 98.62 69 ILE A C 1
ATOM 544 O O . ILE A 1 69 ? 0.516 -14.335 -2.371 1.00 98.62 69 ILE A O 1
ATOM 548 N N . PHE A 1 70 ? -0.560 -12.710 -1.283 1.00 98.75 70 PHE A N 1
ATOM 549 C CA . PHE A 1 70 ? -0.234 -11.593 -2.155 1.00 98.75 70 PHE A CA 1
ATOM 550 C C . PHE A 1 70 ? 0.975 -10.840 -1.586 1.00 98.75 70 PHE A C 1
ATOM 552 O O . PHE A 1 70 ? 0.918 -10.313 -0.473 1.00 98.75 70 PHE A O 1
ATOM 559 N N . VAL A 1 71 ? 2.080 -10.799 -2.328 1.00 98.88 71 VAL A N 1
ATOM 560 C CA . VAL A 1 71 ? 3.313 -10.118 -1.914 1.00 98.88 71 VAL A CA 1
ATOM 561 C C . VAL A 1 71 ? 3.578 -8.915 -2.805 1.00 98.88 71 VAL A C 1
ATOM 563 O O . VAL A 1 71 ? 3.713 -9.056 -4.024 1.00 98.88 71 VAL A O 1
ATOM 566 N N . THR A 1 72 ? 3.730 -7.760 -2.166 1.00 98.94 72 THR A N 1
ATOM 567 C CA . THR A 1 72 ? 4.113 -6.500 -2.802 1.00 98.94 72 THR A CA 1
ATOM 568 C C . THR A 1 72 ? 5.549 -6.146 -2.430 1.00 98.94 72 THR A C 1
ATOM 570 O O . THR A 1 72 ? 5.905 -6.146 -1.252 1.00 98.94 72 THR A O 1
ATOM 573 N N . THR A 1 73 ? 6.375 -5.803 -3.420 1.00 98.88 73 THR A N 1
ATOM 574 C CA . THR A 1 73 ? 7.661 -5.118 -3.199 1.00 98.88 73 THR A CA 1
ATOM 575 C C . THR A 1 73 ? 7.806 -3.920 -4.136 1.00 98.88 73 THR A C 1
ATOM 577 O O . THR A 1 73 ? 6.938 -3.640 -4.965 1.00 98.88 73 THR A O 1
ATOM 580 N N . LYS A 1 74 ? 8.888 -3.157 -3.980 1.00 98.81 74 LYS A N 1
ATOM 581 C CA . LYS A 1 74 ? 9.101 -1.892 -4.684 1.00 98.81 74 LYS A CA 1
ATOM 582 C C . LYS A 1 74 ? 10.550 -1.757 -5.127 1.00 98.81 74 LYS A C 1
ATOM 584 O O . LYS A 1 74 ? 11.450 -1.933 -4.300 1.00 98.81 74 LYS A O 1
ATOM 589 N N . ILE A 1 75 ? 10.761 -1.381 -6.388 1.00 97.88 75 ILE A N 1
ATOM 590 C CA . ILE A 1 75 ? 12.081 -0.958 -6.874 1.00 97.88 75 ILE A CA 1
ATOM 591 C C . ILE A 1 75 ? 12.359 0.472 -6.412 1.00 97.88 75 ILE A C 1
ATOM 593 O O . ILE A 1 75 ? 11.440 1.294 -6.328 1.00 97.88 75 ILE A O 1
ATOM 597 N N . TRP A 1 76 ? 13.610 0.767 -6.057 1.00 95.31 76 TRP A N 1
ATOM 598 C CA . TRP A 1 76 ? 13.969 2.105 -5.599 1.00 95.31 76 TRP A CA 1
ATOM 599 C C . TRP A 1 76 ? 14.185 3.047 -6.783 1.00 95.31 76 TRP A C 1
ATOM 601 O O . TRP A 1 76 ? 14.334 2.616 -7.924 1.00 95.31 76 TRP A O 1
ATOM 611 N N . THR A 1 77 ? 14.207 4.352 -6.520 1.00 91.25 77 THR A N 1
ATOM 612 C CA . THR A 1 77 ? 14.384 5.355 -7.577 1.00 91.25 77 THR A CA 1
ATOM 613 C C . THR A 1 77 ? 15.681 5.141 -8.344 1.00 91.25 77 THR A C 1
ATOM 615 O O . THR A 1 77 ? 15.635 5.178 -9.557 1.00 91.25 77 THR A O 1
ATOM 618 N N . THR A 1 78 ? 16.783 4.779 -7.675 1.00 91.94 78 THR A N 1
ATOM 619 C CA . THR A 1 78 ? 18.099 4.524 -8.304 1.00 91.94 78 THR A CA 1
ATOM 620 C C . THR A 1 78 ? 18.141 3.324 -9.255 1.00 91.94 78 THR A C 1
ATOM 622 O O . THR A 1 78 ? 19.143 3.119 -9.957 1.00 91.94 78 THR A O 1
ATOM 625 N N . ASP A 1 79 ? 17.085 2.509 -9.235 1.00 94.06 79 ASP A N 1
ATOM 626 C CA . ASP A 1 79 ? 16.917 1.323 -10.067 1.00 94.06 79 ASP A CA 1
ATOM 627 C C . ASP A 1 79 ? 16.091 1.631 -11.335 1.00 94.06 79 ASP A C 1
ATOM 629 O O . ASP A 1 79 ? 15.830 0.719 -12.116 1.00 94.06 79 ASP A O 1
ATOM 633 N N . CYS A 1 80 ? 15.692 2.892 -11.573 1.00 94.56 80 CYS A N 1
ATOM 634 C CA . CYS A 1 80 ? 14.823 3.304 -12.686 1.00 94.56 80 CYS A CA 1
ATOM 635 C C . CYS A 1 80 ? 15.560 3.393 -14.039 1.00 94.56 80 CYS A C 1
ATOM 637 O O . CYS A 1 80 ? 15.621 4.433 -14.701 1.00 94.56 80 CYS A O 1
ATOM 639 N N . TYR A 1 81 ? 16.074 2.243 -14.472 1.00 95.69 81 TYR A N 1
ATOM 640 C CA . TYR A 1 81 ? 16.609 1.952 -15.801 1.00 95.69 81 TYR A CA 1
ATOM 641 C C . TYR A 1 81 ? 16.228 0.517 -16.168 1.00 95.69 81 TYR A C 1
ATOM 643 O O . TYR A 1 81 ? 16.033 -0.297 -15.271 1.00 95.69 81 TYR A O 1
ATOM 651 N N . TYR A 1 82 ? 16.190 0.165 -17.457 1.00 97.50 82 TYR A N 1
ATOM 652 C CA . TYR A 1 82 ? 15.771 -1.181 -17.882 1.00 97.50 82 TYR A CA 1
ATOM 653 C C . TYR A 1 82 ? 16.521 -2.308 -17.151 1.00 97.50 82 TYR A C 1
ATOM 655 O O . TYR A 1 82 ? 15.915 -3.092 -16.425 1.00 97.50 82 TYR A O 1
ATOM 663 N N . ASP A 1 83 ? 17.850 -2.360 -17.300 1.00 97.94 83 ASP A N 1
ATOM 664 C CA . ASP A 1 83 ? 18.658 -3.458 -16.755 1.00 97.94 83 ASP A CA 1
ATOM 665 C C . ASP A 1 83 ? 18.650 -3.470 -15.222 1.00 97.94 83 ASP A C 1
ATOM 667 O O . ASP A 1 83 ? 18.575 -4.534 -14.609 1.00 97.94 83 ASP A O 1
ATOM 671 N N . LYS A 1 84 ? 18.656 -2.285 -14.596 1.00 97.38 84 LYS A N 1
ATOM 672 C CA . LYS A 1 84 ? 18.623 -2.156 -13.134 1.00 97.38 84 LYS A CA 1
ATOM 673 C C . LYS A 1 84 ? 17.276 -2.550 -12.541 1.00 97.38 84 LYS A C 1
ATOM 675 O O . LYS A 1 84 ? 17.255 -3.179 -11.492 1.00 97.38 84 LYS A O 1
ATOM 680 N N . ALA A 1 85 ? 16.167 -2.228 -13.202 1.00 97.88 85 ALA A N 1
ATOM 681 C CA . ALA A 1 85 ? 14.841 -2.648 -12.767 1.00 97.88 85 ALA A CA 1
ATOM 682 C C . ALA A 1 85 ? 14.718 -4.177 -12.830 1.00 97.88 85 ALA A C 1
ATOM 684 O O . ALA A 1 85 ? 14.240 -4.798 -11.880 1.00 97.88 85 ALA A O 1
ATOM 685 N N . VAL A 1 86 ? 15.223 -4.796 -13.906 1.00 98.69 86 VAL A N 1
ATOM 686 C CA . VAL A 1 86 ? 15.288 -6.261 -14.031 1.00 98.69 86 VAL A CA 1
ATOM 687 C C . VAL A 1 86 ? 16.152 -6.873 -12.925 1.00 98.69 86 VAL A C 1
ATOM 689 O O . VAL A 1 86 ? 15.726 -7.836 -12.287 1.00 98.69 86 VAL A O 1
ATOM 692 N N . GLU A 1 87 ? 17.348 -6.332 -12.679 1.00 98.69 87 GLU A N 1
ATOM 693 C CA . GLU A 1 87 ? 18.241 -6.791 -11.606 1.00 98.69 87 GLU A CA 1
ATOM 694 C C . GLU A 1 87 ? 17.585 -6.650 -10.227 1.00 98.69 87 GLU A C 1
ATOM 696 O O . GLU A 1 87 ? 17.589 -7.598 -9.442 1.00 98.69 87 GLU A O 1
ATOM 701 N N . ALA A 1 88 ? 16.961 -5.504 -9.954 1.00 98.50 88 ALA A N 1
ATOM 702 C CA . ALA A 1 88 ? 16.318 -5.220 -8.682 1.00 98.50 88 ALA A CA 1
ATOM 703 C C . ALA A 1 88 ? 15.167 -6.189 -8.387 1.00 98.50 88 ALA A C 1
ATOM 705 O O . ALA A 1 88 ? 15.077 -6.699 -7.272 1.00 98.50 88 ALA A O 1
ATOM 706 N N . VAL A 1 89 ? 14.323 -6.486 -9.381 1.00 98.81 89 VAL A N 1
ATOM 707 C CA . VAL A 1 89 ? 13.221 -7.450 -9.230 1.00 98.81 89 VAL A CA 1
ATOM 708 C C . VAL A 1 89 ? 13.745 -8.876 -9.045 1.00 98.81 89 VAL A C 1
ATOM 710 O O . VAL A 1 89 ? 13.196 -9.615 -8.231 1.00 98.81 89 VAL A O 1
ATOM 713 N N . LYS A 1 90 ? 14.807 -9.275 -9.757 1.00 98.81 90 LYS A N 1
ATOM 714 C CA . LYS A 1 90 ? 15.432 -10.598 -9.581 1.00 98.81 90 LYS A CA 1
ATOM 715 C C . LYS A 1 90 ? 16.021 -10.775 -8.184 1.00 98.81 90 LYS A C 1
ATOM 717 O O . LYS A 1 90 ? 15.756 -11.784 -7.544 1.00 98.81 90 LYS A O 1
ATOM 722 N N . ASP A 1 91 ? 16.734 -9.774 -7.682 1.00 98.81 91 ASP A N 1
ATOM 723 C CA . ASP A 1 91 ? 17.253 -9.797 -6.313 1.00 98.81 91 ASP A CA 1
ATOM 724 C C . ASP A 1 91 ? 16.116 -9.839 -5.272 1.00 98.81 91 ASP A C 1
ATOM 726 O O . ASP A 1 91 ? 16.198 -10.581 -4.294 1.00 98.81 91 ASP A O 1
ATOM 730 N N . SER A 1 92 ? 15.008 -9.122 -5.502 1.00 98.88 92 SER A N 1
ATOM 731 C CA . SER A 1 92 ? 13.808 -9.246 -4.663 1.00 98.88 92 SER A CA 1
ATOM 732 C C . SER A 1 92 ? 13.192 -10.652 -4.716 1.00 98.88 92 SER A C 1
ATOM 734 O O . SER A 1 92 ? 12.821 -11.175 -3.668 1.00 98.88 92 SER A O 1
ATOM 736 N N . LEU A 1 93 ? 13.098 -11.293 -5.891 1.00 98.88 93 LEU A N 1
ATOM 737 C CA . LEU A 1 93 ? 12.625 -12.683 -6.033 1.00 98.88 93 LEU A CA 1
ATOM 738 C C . LEU A 1 93 ? 13.494 -13.658 -5.228 1.00 98.88 93 LEU A C 1
ATOM 740 O O . LEU A 1 93 ? 12.957 -14.499 -4.500 1.00 98.88 93 LEU A O 1
ATOM 744 N N . ASP A 1 94 ? 14.818 -13.506 -5.319 1.00 98.81 94 ASP A N 1
ATOM 745 C CA . ASP A 1 94 ? 15.791 -14.337 -4.608 1.00 98.81 94 ASP A CA 1
ATOM 746 C C . ASP A 1 94 ? 15.665 -14.168 -3.087 1.00 98.81 94 ASP A C 1
ATOM 748 O O . ASP A 1 94 ? 15.571 -15.157 -2.354 1.00 98.81 94 ASP A O 1
ATOM 752 N N . LYS A 1 95 ? 15.583 -12.924 -2.597 1.00 98.75 95 LYS A N 1
ATOM 753 C CA . LYS A 1 95 ? 15.395 -12.623 -1.167 1.00 98.75 95 LYS A CA 1
ATOM 754 C C . LYS A 1 95 ? 14.057 -13.132 -0.642 1.00 98.75 95 LYS A C 1
ATOM 756 O O . LYS A 1 95 ? 14.016 -13.776 0.402 1.00 98.75 95 LYS A O 1
ATOM 761 N N . LEU A 1 96 ? 12.976 -12.901 -1.384 1.00 98.75 96 LEU A N 1
ATOM 762 C CA . LEU A 1 96 ? 11.638 -13.390 -1.043 1.00 98.75 96 LEU A CA 1
ATOM 763 C C . LEU A 1 96 ? 11.503 -14.913 -1.211 1.00 98.75 96 LEU A C 1
ATOM 765 O O . LEU A 1 96 ? 10.495 -15.476 -0.784 1.00 98.75 96 LEU A O 1
ATOM 769 N N . LYS A 1 97 ? 12.501 -15.583 -1.809 1.00 98.56 97 LYS A N 1
ATOM 770 C CA . LYS A 1 97 ? 12.558 -17.037 -2.030 1.00 98.56 97 LYS A CA 1
ATOM 771 C C . LYS A 1 97 ? 11.319 -17.553 -2.778 1.00 98.56 97 LYS A C 1
ATOM 773 O O . LYS A 1 97 ? 10.725 -18.567 -2.410 1.00 98.56 97 LYS A O 1
ATOM 778 N N . THR A 1 98 ? 10.912 -16.842 -3.831 1.00 98.56 98 THR A N 1
ATOM 779 C CA . THR A 1 98 ? 9.690 -17.120 -4.607 1.00 98.56 98 THR A CA 1
ATOM 780 C C . THR A 1 98 ? 9.945 -17.044 -6.111 1.00 98.56 98 THR A C 1
ATOM 782 O O . THR A 1 98 ? 10.763 -16.258 -6.571 1.00 98.56 98 THR A O 1
ATOM 785 N N . GLY A 1 99 ? 9.213 -17.841 -6.896 1.00 98.12 99 GLY A N 1
ATOM 786 C CA . GLY A 1 99 ? 9.309 -17.832 -8.363 1.00 98.12 99 GLY A CA 1
ATOM 787 C C . GLY A 1 99 ? 8.561 -16.682 -9.048 1.00 98.12 99 GLY A C 1
ATOM 788 O O . GLY A 1 99 ? 8.747 -16.471 -10.240 1.00 98.12 99 GLY A O 1
ATOM 789 N N . TYR A 1 100 ? 7.707 -15.961 -8.317 1.00 98.75 100 TYR A N 1
ATOM 790 C CA . TYR A 1 100 ? 6.999 -14.774 -8.805 1.00 98.75 100 TYR A CA 1
ATOM 791 C C . TYR A 1 100 ? 6.658 -13.808 -7.656 1.00 98.75 100 TYR A C 1
ATOM 793 O O . TYR A 1 100 ? 6.546 -14.220 -6.490 1.00 98.75 100 TYR A O 1
ATOM 801 N N . ILE A 1 101 ? 6.433 -12.539 -7.999 1.00 98.88 101 ILE A N 1
ATOM 802 C CA . ILE A 1 101 ? 5.917 -11.479 -7.119 1.00 98.88 101 ILE A CA 1
ATOM 803 C C . ILE A 1 101 ? 4.508 -11.084 -7.588 1.00 98.88 101 ILE A C 1
ATOM 805 O O . ILE A 1 101 ? 4.251 -10.996 -8.789 1.00 98.88 101 ILE A O 1
ATOM 809 N N . ASP A 1 102 ? 3.574 -10.872 -6.659 1.00 98.88 102 ASP A N 1
ATOM 810 C CA . ASP A 1 102 ? 2.196 -10.515 -7.019 1.00 98.88 102 ASP A CA 1
ATOM 811 C C . ASP A 1 102 ? 2.111 -9.071 -7.508 1.00 98.88 102 ASP A C 1
ATOM 813 O O . ASP A 1 102 ? 1.482 -8.814 -8.534 1.00 98.88 102 ASP A O 1
ATOM 817 N N . MET A 1 103 ? 2.804 -8.148 -6.833 1.00 98.88 103 MET A N 1
ATOM 818 C CA . MET A 1 103 ? 2.873 -6.751 -7.249 1.00 98.88 103 MET A CA 1
ATOM 819 C C . MET A 1 103 ? 4.264 -6.132 -7.088 1.00 98.88 103 MET A C 1
ATOM 821 O O . MET A 1 103 ? 4.888 -6.232 -6.031 1.00 98.88 103 MET A O 1
ATOM 825 N N . VAL A 1 104 ? 4.735 -5.442 -8.130 1.00 98.88 104 VAL A N 1
ATOM 826 C CA . VAL A 1 104 ? 5.929 -4.586 -8.065 1.00 98.88 104 VAL A CA 1
ATOM 827 C C . VAL A 1 104 ? 5.537 -3.138 -8.324 1.00 98.88 104 VAL A C 1
ATOM 829 O O . VAL A 1 104 ? 4.886 -2.831 -9.323 1.00 98.88 104 VAL A O 1
ATOM 832 N N . LEU A 1 105 ? 5.962 -2.242 -7.432 1.00 98.88 105 LEU A N 1
ATOM 833 C CA . LEU A 1 105 ? 5.733 -0.804 -7.558 1.00 98.88 105 LEU A CA 1
ATOM 834 C C . LEU A 1 105 ? 7.033 -0.044 -7.845 1.00 98.88 105 LEU A C 1
ATOM 836 O O . LEU A 1 105 ? 8.085 -0.351 -7.280 1.00 98.88 105 LEU A O 1
ATOM 840 N N . ILE A 1 106 ? 6.952 1.023 -8.640 1.00 97.94 106 ILE A N 1
ATOM 841 C CA . ILE A 1 106 ? 7.965 2.089 -8.599 1.00 97.94 106 ILE A CA 1
ATOM 842 C C . ILE A 1 106 ? 7.746 2.882 -7.304 1.00 97.94 106 ILE A C 1
ATOM 844 O O . ILE A 1 106 ? 6.685 3.475 -7.126 1.00 97.94 106 ILE A O 1
ATOM 848 N N . HIS A 1 107 ? 8.715 2.881 -6.382 1.00 97.44 107 HIS A N 1
ATOM 849 C CA . HIS A 1 107 ? 8.504 3.378 -5.011 1.00 97.44 107 HIS A CA 1
ATOM 850 C C . HIS A 1 107 ? 8.251 4.896 -4.924 1.00 97.44 107 HIS A C 1
ATOM 852 O O . HIS A 1 107 ? 7.505 5.349 -4.057 1.00 97.44 107 HIS A O 1
ATOM 858 N N . TRP A 1 108 ? 8.878 5.685 -5.796 1.00 95.62 108 TRP A N 1
ATOM 859 C CA . TRP A 1 108 ? 8.683 7.134 -5.900 1.00 95.62 108 TRP A CA 1
ATOM 860 C C . TRP A 1 108 ? 8.845 7.584 -7.355 1.00 95.62 108 TRP A C 1
ATOM 862 O O . TRP A 1 108 ? 9.617 6.954 -8.081 1.00 95.62 108 TRP A O 1
ATOM 872 N N . PRO A 1 109 ? 8.187 8.678 -7.786 1.00 92.25 109 PRO A N 1
ATOM 873 C CA . PRO A 1 109 ? 8.414 9.246 -9.110 1.00 92.25 109 PRO A CA 1
ATOM 874 C C . PRO A 1 109 ? 9.899 9.582 -9.325 1.00 92.25 109 PRO A C 1
ATOM 876 O O . PRO A 1 109 ? 10.474 10.331 -8.528 1.00 92.25 109 PRO A O 1
ATOM 879 N N . PRO A 1 110 ? 10.549 9.057 -10.377 1.00 86.69 110 PRO A N 1
ATOM 880 C CA . PRO A 1 110 ? 11.934 9.401 -10.664 1.00 86.69 110 PRO A CA 1
ATOM 881 C C . PRO A 1 110 ? 12.041 10.833 -11.215 1.00 86.69 110 PRO A C 1
ATOM 883 O O . PRO A 1 110 ? 11.302 11.221 -12.124 1.00 86.69 110 PRO A O 1
ATOM 886 N N . VAL A 1 111 ? 12.995 11.615 -10.692 1.00 74.75 111 VAL A N 1
ATOM 887 C CA . VAL A 1 111 ? 13.172 13.039 -11.049 1.00 74.75 111 VAL A CA 1
ATOM 888 C C . VAL A 1 111 ? 13.751 13.220 -12.460 1.00 74.75 111 VAL A C 1
ATOM 890 O O . VAL A 1 111 ? 13.316 14.121 -13.165 1.00 74.75 111 VAL A O 1
ATOM 893 N N . ASN A 1 112 ? 14.701 12.381 -12.892 1.00 62.69 112 ASN A N 1
ATOM 894 C CA . ASN A 1 112 ? 15.378 12.491 -14.200 1.00 62.69 112 ASN A CA 1
ATOM 895 C C . ASN A 1 112 ? 15.812 11.128 -14.780 1.00 62.69 112 ASN A C 1
ATOM 897 O O . ASN A 1 112 ? 16.781 11.047 -15.532 1.00 62.69 112 ASN A O 1
ATOM 901 N N . GLU A 1 113 ? 15.124 10.045 -14.427 1.00 69.81 113 GLU A N 1
ATOM 902 C CA . GLU A 1 113 ? 15.523 8.690 -14.833 1.00 69.81 113 GLU A CA 1
ATOM 903 C C . GLU A 1 113 ? 14.600 8.117 -15.910 1.00 69.81 113 GLU A C 1
ATOM 905 O O . GLU A 1 113 ? 13.531 8.664 -16.196 1.00 69.81 113 GLU A O 1
ATOM 910 N N . ASP A 1 114 ? 15.052 7.037 -16.543 1.00 89.94 114 ASP A N 1
ATOM 911 C CA . ASP A 1 114 ? 14.492 6.462 -17.761 1.00 89.94 114 ASP A CA 1
ATOM 912 C C . ASP A 1 114 ? 13.186 5.706 -17.476 1.00 89.94 114 ASP A C 1
ATOM 914 O O . ASP A 1 114 ? 13.100 4.479 -17.558 1.00 89.94 114 ASP A O 1
ATOM 918 N N . LEU A 1 115 ? 12.151 6.460 -17.093 1.00 92.19 115 LEU A N 1
ATOM 919 C CA . LEU A 1 115 ? 10.837 5.949 -16.711 1.00 92.19 115 LEU A CA 1
ATOM 920 C C . LEU A 1 115 ? 10.237 5.077 -17.818 1.00 92.19 115 LEU A C 1
ATOM 922 O O . LEU A 1 115 ? 9.652 4.042 -17.521 1.00 92.19 115 LEU A O 1
ATOM 926 N N . LYS A 1 116 ? 10.452 5.447 -19.088 1.00 94.88 116 LYS A N 1
ATOM 927 C CA . LYS A 1 116 ? 10.015 4.660 -20.245 1.00 94.88 116 LYS A CA 1
ATOM 928 C C . LYS A 1 116 ? 10.618 3.264 -20.236 1.00 94.88 116 LYS A C 1
ATOM 930 O O . LYS A 1 116 ? 9.888 2.280 -20.308 1.00 94.88 116 LYS A O 1
ATOM 935 N N . ASN A 1 117 ? 11.941 3.166 -20.153 1.00 96.56 117 ASN A N 1
ATOM 936 C CA . ASN A 1 117 ? 12.588 1.864 -20.180 1.00 96.56 117 ASN A CA 1
ATOM 937 C C . ASN A 1 117 ? 12.442 1.108 -18.848 1.00 96.56 117 ASN A C 1
ATOM 939 O O . ASN A 1 117 ? 12.437 -0.118 -18.857 1.00 96.56 117 ASN A O 1
ATOM 943 N N . THR A 1 118 ? 12.251 1.806 -17.727 1.00 96.81 118 THR A N 1
ATOM 944 C CA . THR A 1 118 ? 11.888 1.198 -16.436 1.00 96.81 118 THR A CA 1
ATOM 945 C C . THR A 1 118 ? 10.527 0.524 -16.516 1.00 96.81 118 THR A C 1
ATOM 947 O O . THR A 1 118 ? 10.402 -0.646 -16.171 1.00 96.81 118 THR A O 1
ATOM 950 N N . TRP A 1 119 ? 9.511 1.239 -17.009 1.00 97.75 119 TRP A N 1
ATOM 951 C CA . TRP A 1 119 ? 8.167 0.692 -17.152 1.00 97.75 119 TRP A CA 1
ATOM 952 C C . TRP A 1 119 ? 8.167 -0.493 -18.117 1.00 97.75 119 TRP A C 1
ATOM 954 O O . TRP A 1 119 ? 7.686 -1.559 -17.754 1.00 97.75 119 TRP A O 1
ATOM 964 N N . ARG A 1 120 ? 8.840 -0.366 -19.272 1.00 98.31 120 ARG A N 1
ATOM 965 C CA . ARG A 1 120 ? 9.025 -1.479 -20.217 1.00 98.31 120 ARG A CA 1
ATOM 966 C C . ARG A 1 120 ? 9.656 -2.712 -19.559 1.00 98.31 120 ARG A C 1
ATOM 968 O O . ARG A 1 120 ? 9.195 -3.818 -19.794 1.00 98.31 120 ARG A O 1
ATOM 975 N N . ALA A 1 121 ? 10.682 -2.542 -18.722 1.00 98.56 121 ALA A N 1
ATOM 976 C CA . ALA A 1 121 ? 11.280 -3.668 -18.001 1.00 98.56 121 ALA A CA 1
ATOM 977 C C . ALA A 1 121 ? 10.271 -4.371 -17.084 1.00 98.56 121 ALA A C 1
ATOM 979 O O . ALA A 1 121 ? 10.232 -5.597 -17.043 1.00 98.56 121 ALA A O 1
ATOM 980 N N . LEU A 1 122 ? 9.442 -3.613 -16.361 1.00 98.62 122 LEU A N 1
ATOM 981 C CA . LEU A 1 122 ? 8.399 -4.190 -15.512 1.00 98.62 122 LEU A CA 1
ATOM 982 C C . LEU A 1 122 ? 7.328 -4.913 -16.344 1.00 98.62 122 LEU A C 1
ATOM 984 O O . LEU A 1 122 ? 6.906 -6.001 -15.965 1.00 98.62 122 LEU A O 1
ATOM 988 N N . GLU A 1 123 ? 6.940 -4.361 -17.494 1.00 98.75 123 GLU A N 1
ATOM 989 C CA . GLU A 1 123 ? 6.015 -5.000 -18.437 1.00 98.75 123 GLU A CA 1
ATOM 990 C C . GLU A 1 123 ? 6.561 -6.317 -19.002 1.00 98.75 123 GLU A C 1
ATOM 992 O O . GLU A 1 123 ? 5.855 -7.324 -19.012 1.00 98.75 123 GLU A O 1
ATOM 997 N N . ASP A 1 124 ? 7.827 -6.345 -19.421 1.00 98.81 124 ASP A N 1
ATOM 998 C CA . ASP A 1 124 ? 8.473 -7.556 -19.941 1.00 98.81 124 ASP A CA 1
ATOM 999 C C . ASP A 1 124 ? 8.577 -8.644 -18.853 1.00 98.81 124 ASP A C 1
ATOM 1001 O O . ASP A 1 124 ? 8.449 -9.839 -19.126 1.00 98.81 124 ASP A O 1
ATOM 1005 N N . MET A 1 125 ? 8.753 -8.244 -17.589 1.00 98.75 125 MET A N 1
ATOM 1006 C CA . MET A 1 125 ? 8.749 -9.154 -16.438 1.00 98.75 125 MET A CA 1
ATOM 1007 C C . MET A 1 125 ? 7.338 -9.664 -16.092 1.00 98.75 125 MET A C 1
ATOM 1009 O O . MET A 1 125 ? 7.214 -10.773 -15.561 1.00 98.75 125 MET A O 1
ATOM 1013 N N . VAL A 1 126 ? 6.284 -8.899 -16.415 1.00 98.69 126 VAL A N 1
ATOM 1014 C CA . VAL A 1 126 ? 4.889 -9.373 -16.365 1.00 98.69 126 VAL A CA 1
ATOM 1015 C C . VAL A 1 126 ? 4.638 -10.411 -17.452 1.00 98.69 126 VAL A C 1
ATOM 1017 O O . VAL A 1 126 ? 4.180 -11.511 -17.144 1.00 98.69 126 VAL A O 1
ATOM 1020 N N . ASP A 1 127 ? 5.005 -10.117 -18.700 1.00 98.56 127 ASP A N 1
ATOM 1021 C CA . ASP A 1 127 ? 4.864 -11.068 -19.812 1.00 98.56 127 ASP A CA 1
ATOM 1022 C C . ASP A 1 127 ? 5.659 -12.363 -19.561 1.00 98.56 127 ASP A C 1
ATOM 1024 O O . ASP A 1 127 ? 5.218 -13.457 -19.916 1.00 98.56 127 ASP A O 1
ATOM 1028 N N . GLY A 1 128 ? 6.818 -12.252 -18.902 1.00 98.38 128 GLY A N 1
ATOM 1029 C CA . GLY A 1 128 ? 7.643 -13.383 -18.474 1.00 98.38 128 GLY A CA 1
ATOM 1030 C C . GLY A 1 128 ? 7.099 -14.168 -17.272 1.00 98.38 128 GLY A C 1
ATOM 1031 O O . GLY A 1 128 ? 7.689 -15.181 -16.899 1.00 98.38 128 GLY A O 1
ATOM 1032 N N . GLY A 1 129 ? 6.005 -13.721 -16.647 1.00 98.25 129 GLY A N 1
ATOM 1033 C CA . GLY A 1 129 ? 5.364 -14.383 -15.506 1.00 98.25 129 GLY A CA 1
ATOM 1034 C C . GLY A 1 129 ? 6.099 -14.239 -14.168 1.00 98.25 129 GLY A C 1
ATOM 1035 O O . GLY A 1 129 ? 5.734 -14.910 -13.201 1.00 98.25 129 GLY A O 1
ATOM 1036 N N . LEU A 1 130 ? 7.118 -13.377 -14.091 1.00 98.69 130 LEU A N 1
ATOM 1037 C CA . LEU A 1 130 ? 7.874 -13.106 -12.861 1.00 98.69 130 LEU A CA 1
ATOM 1038 C C . LEU A 1 130 ? 7.159 -12.095 -11.955 1.00 98.69 130 LEU A C 1
ATOM 1040 O O . LEU A 1 130 ? 7.348 -12.106 -10.737 1.00 98.69 130 LEU A O 1
ATOM 1044 N N . ILE A 1 131 ? 6.318 -11.245 -12.542 1.00 98.69 131 ILE A N 1
ATOM 1045 C CA . ILE A 1 131 ? 5.456 -10.286 -11.850 1.00 98.69 131 ILE A CA 1
ATOM 1046 C C . ILE A 1 131 ? 4.014 -10.525 -12.312 1.00 98.69 131 ILE A C 1
ATOM 1048 O O . ILE A 1 131 ? 3.782 -10.738 -13.497 1.00 98.69 131 ILE A O 1
ATOM 1052 N N . ARG A 1 132 ? 3.025 -10.490 -11.411 1.00 98.44 132 ARG A N 1
ATOM 1053 C CA . ARG A 1 132 ? 1.607 -10.586 -11.820 1.00 98.44 132 ARG A CA 1
ATOM 1054 C C . ARG A 1 132 ? 0.986 -9.231 -12.128 1.00 98.44 132 ARG A C 1
ATOM 1056 O O . ARG A 1 132 ? 0.181 -9.121 -13.046 1.00 98.44 132 ARG A O 1
ATOM 1063 N N . THR A 1 133 ? 1.334 -8.221 -11.338 1.00 98.31 133 THR A N 1
ATOM 1064 C CA . THR A 1 133 ? 0.785 -6.868 -11.419 1.00 98.31 133 THR A CA 1
ATOM 1065 C C . THR A 1 133 ? 1.882 -5.825 -11.240 1.00 98.31 133 THR A C 1
ATOM 1067 O O . THR A 1 133 ? 2.782 -5.987 -10.418 1.00 98.31 133 THR A O 1
ATOM 1070 N N . ILE A 1 134 ? 1.795 -4.723 -11.979 1.00 98.69 134 ILE A N 1
ATOM 1071 C CA . ILE A 1 134 ? 2.697 -3.578 -11.838 1.00 98.69 134 ILE A CA 1
ATOM 1072 C C . ILE A 1 134 ? 1.906 -2.327 -11.469 1.00 98.69 134 ILE A C 1
ATOM 1074 O O . ILE A 1 134 ? 0.737 -2.169 -11.832 1.00 98.69 134 ILE A O 1
ATOM 1078 N N . GLY A 1 135 ? 2.540 -1.443 -10.712 1.00 98.38 135 GLY A N 1
ATOM 1079 C CA . GLY A 1 135 ? 1.923 -0.214 -10.241 1.00 98.38 135 GLY A CA 1
ATOM 1080 C C . GLY A 1 135 ? 2.957 0.817 -9.819 1.00 98.38 135 GLY A C 1
ATOM 1081 O O . GLY A 1 135 ? 4.145 0.729 -10.136 1.00 98.38 135 GLY A O 1
ATOM 1082 N N . MET A 1 136 ? 2.494 1.819 -9.089 1.00 97.75 136 MET A N 1
ATOM 1083 C CA . MET A 1 136 ? 3.308 2.941 -8.643 1.00 97.75 136 MET A CA 1
ATOM 1084 C C . MET A 1 136 ? 3.065 3.227 -7.170 1.00 97.75 136 MET A C 1
ATOM 1086 O O . MET A 1 136 ? 2.055 2.832 -6.592 1.00 97.75 136 MET A O 1
ATOM 1090 N N . SER A 1 137 ? 3.991 3.956 -6.563 1.00 98.50 137 SER A N 1
ATOM 1091 C CA . SER A 1 137 ? 3.821 4.518 -5.239 1.00 98.50 137 SER A CA 1
ATOM 1092 C C . SER A 1 137 ? 4.239 5.979 -5.230 1.00 98.50 137 SER A C 1
ATOM 1094 O O . SER A 1 137 ? 5.263 6.353 -5.799 1.00 98.50 137 SER A O 1
ATOM 1096 N N . ASN A 1 138 ? 3.437 6.807 -4.562 1.00 97.75 138 ASN A N 1
ATOM 1097 C CA . ASN A 1 138 ? 3.641 8.247 -4.422 1.00 97.75 138 ASN A CA 1
ATOM 1098 C C . ASN A 1 138 ? 3.484 9.057 -5.717 1.00 97.75 138 ASN A C 1
ATOM 1100 O O . ASN A 1 138 ? 3.948 10.191 -5.773 1.00 97.75 138 ASN A O 1
ATOM 1104 N N . PHE A 1 139 ? 2.819 8.537 -6.749 1.00 97.12 139 PHE A N 1
ATOM 1105 C CA . PHE A 1 139 ? 2.610 9.296 -7.983 1.00 97.12 139 PHE A CA 1
ATOM 1106 C C . PHE A 1 139 ? 1.433 10.265 -7.810 1.00 97.12 139 PHE A C 1
ATOM 1108 O O . PHE A 1 139 ? 0.400 9.911 -7.242 1.00 97.12 139 PHE A O 1
ATOM 1115 N N . LYS A 1 140 ? 1.616 11.499 -8.292 1.00 96.94 140 LYS A N 1
ATOM 1116 C CA . LYS A 1 140 ? 0.550 12.505 -8.451 1.00 96.94 140 LYS A CA 1
ATOM 1117 C C . LYS A 1 140 ? -0.024 12.409 -9.862 1.00 96.94 140 LYS A C 1
ATOM 1119 O O . LYS A 1 140 ? 0.585 11.769 -10.711 1.00 96.94 140 LYS A O 1
ATOM 1124 N N . GLU A 1 141 ? -1.126 13.091 -10.132 1.00 97.31 141 GLU A N 1
ATOM 1125 C CA . GLU A 1 141 ? -1.851 13.065 -11.407 1.00 97.31 141 GLU A CA 1
ATOM 1126 C C . GLU A 1 141 ? -0.910 13.261 -12.610 1.00 97.31 141 GLU A C 1
ATOM 1128 O O . GLU A 1 141 ? -0.796 12.381 -13.457 1.00 97.31 141 GLU A O 1
ATOM 1133 N N . HIS A 1 142 ? -0.102 14.324 -12.612 1.00 95.00 142 HIS A N 1
ATOM 1134 C CA . HIS A 1 142 ? 0.852 14.598 -13.696 1.00 95.00 142 HIS A CA 1
ATOM 1135 C C . HIS A 1 142 ? 1.998 13.571 -13.812 1.00 95.00 142 HIS A C 1
ATOM 1137 O O . HIS A 1 142 ? 2.624 13.440 -14.863 1.00 95.00 142 HIS A O 1
ATOM 1143 N N . HIS A 1 143 ? 2.316 12.838 -12.739 1.00 95.38 143 HIS A N 1
ATOM 1144 C CA . HIS A 1 143 ? 3.259 11.721 -12.800 1.00 95.38 143 HIS A CA 1
ATOM 1145 C C . HIS A 1 143 ? 2.616 10.486 -13.440 1.00 95.38 143 HIS A C 1
ATOM 1147 O O . HIS A 1 143 ? 3.285 9.783 -14.194 1.00 95.38 143 HIS A O 1
ATOM 1153 N N . LEU A 1 144 ? 1.338 10.233 -13.141 1.00 96.44 144 LEU A N 1
ATOM 1154 C CA . LEU A 1 144 ? 0.556 9.138 -13.716 1.00 96.44 144 LEU A CA 1
ATOM 1155 C C . LEU A 1 144 ? 0.392 9.320 -15.228 1.00 96.44 144 LEU A C 1
ATOM 1157 O O . LEU A 1 144 ? 0.666 8.392 -15.981 1.00 96.44 144 LEU A O 1
ATOM 1161 N N . GLU A 1 145 ? 0.052 10.532 -15.675 1.00 95.94 145 GLU A N 1
ATOM 1162 C CA . GLU A 1 145 ? -0.088 10.868 -17.101 1.00 95.94 145 GLU A CA 1
ATOM 1163 C C . GLU A 1 145 ? 1.173 10.512 -17.902 1.00 95.94 145 GLU A C 1
ATOM 1165 O O . GLU A 1 145 ? 1.091 9.880 -18.953 1.00 95.94 145 GLU A O 1
ATOM 1170 N N . ARG A 1 146 ? 2.362 10.798 -17.351 1.00 93.75 146 ARG A N 1
ATOM 1171 C CA . ARG A 1 146 ? 3.642 10.427 -17.981 1.00 93.75 146 ARG A CA 1
ATOM 1172 C C . ARG A 1 146 ? 3.817 8.920 -18.155 1.00 93.75 146 ARG A C 1
ATOM 1174 O O . ARG A 1 146 ? 4.544 8.517 -19.059 1.00 93.75 146 ARG A O 1
ATOM 1181 N N . VAL A 1 147 ? 3.234 8.105 -17.274 1.00 95.38 147 VAL A N 1
ATOM 1182 C CA . VAL A 1 147 ? 3.240 6.639 -17.397 1.00 95.38 147 VAL A CA 1
ATOM 1183 C C . VAL A 1 147 ? 2.219 6.197 -18.440 1.00 95.38 147 VAL A C 1
ATOM 1185 O O . VAL A 1 147 ? 2.528 5.330 -19.250 1.00 95.38 147 VAL A O 1
ATOM 1188 N N . PHE A 1 148 ? 1.042 6.819 -18.490 1.00 95.88 148 PHE A N 1
ATOM 1189 C CA . PHE A 1 148 ? 0.002 6.479 -19.467 1.00 95.88 148 PHE A CA 1
ATOM 1190 C C . PHE A 1 148 ? 0.478 6.675 -20.912 1.00 95.88 148 PHE A C 1
ATOM 1192 O O . PHE A 1 148 ? 0.182 5.851 -21.771 1.00 95.88 148 PHE A O 1
ATOM 1199 N N . ASP A 1 149 ? 1.296 7.700 -21.161 1.00 95.12 149 ASP A N 1
ATOM 1200 C CA . ASP A 1 149 ? 1.872 7.980 -22.483 1.00 95.12 149 ASP A CA 1
ATOM 1201 C C . ASP A 1 149 ? 2.858 6.904 -22.984 1.00 95.12 149 ASP A C 1
ATOM 1203 O O . ASP A 1 149 ? 3.172 6.843 -24.177 1.00 95.12 149 ASP A O 1
ATOM 1207 N N . ILE A 1 150 ? 3.400 6.078 -22.084 1.00 95.38 150 ILE A N 1
ATOM 1208 C CA . ILE A 1 150 ? 4.450 5.089 -22.388 1.00 95.38 150 ILE A CA 1
ATOM 1209 C C . ILE A 1 150 ? 4.021 3.641 -22.134 1.00 95.38 150 ILE A C 1
ATOM 1211 O O . ILE A 1 150 ? 4.715 2.734 -22.596 1.00 95.38 150 ILE A O 1
ATOM 1215 N N . ALA A 1 151 ? 2.934 3.426 -21.394 1.00 97.00 151 ALA A N 1
ATOM 1216 C CA . ALA A 1 151 ? 2.509 2.122 -20.912 1.00 97.00 151 ALA A CA 1
ATOM 1217 C C . ALA A 1 151 ? 1.757 1.323 -21.984 1.00 97.00 151 ALA A C 1
ATOM 1219 O O . ALA A 1 151 ? 0.779 1.782 -22.570 1.00 97.00 151 ALA A O 1
ATOM 1220 N N . ARG A 1 152 ? 2.180 0.076 -22.188 1.00 97.69 152 ARG A N 1
ATOM 1221 C CA . ARG A 1 152 ? 1.385 -0.983 -22.818 1.00 97.69 152 ARG A CA 1
ATOM 1222 C C . ARG A 1 152 ? 0.504 -1.687 -21.787 1.00 97.69 152 ARG A C 1
ATOM 1224 O O . ARG A 1 152 ? -0.630 -2.036 -22.100 1.00 97.69 152 ARG A O 1
ATOM 1231 N N . ILE A 1 153 ? 1.024 -1.919 -20.583 1.00 97.94 153 ILE A N 1
ATOM 1232 C CA . ILE A 1 153 ? 0.280 -2.446 -19.437 1.00 97.94 153 ILE A CA 1
ATOM 1233 C C . ILE A 1 153 ? 0.049 -1.284 -18.480 1.00 97.94 153 ILE A C 1
ATOM 1235 O O . ILE A 1 153 ? 0.997 -0.734 -17.919 1.00 97.94 153 ILE A O 1
ATOM 1239 N N . MET A 1 154 ? -1.216 -0.910 -18.300 1.00 97.62 154 MET A N 1
ATOM 1240 C CA . MET A 1 154 ? -1.583 0.179 -17.402 1.00 97.62 154 MET A CA 1
ATOM 1241 C C . MET A 1 154 ? -1.266 -0.183 -15.943 1.00 97.62 154 MET A C 1
ATOM 1243 O O . MET A 1 154 ? -1.445 -1.337 -15.535 1.00 97.62 154 MET A O 1
ATOM 1247 N N . PRO A 1 155 ? -0.812 0.787 -15.131 1.00 97.69 155 PRO A N 1
ATOM 1248 C CA . PRO A 1 155 ? -0.613 0.565 -13.706 1.00 97.69 155 PRO A CA 1
ATOM 1249 C C . PRO A 1 155 ? -1.927 0.162 -13.038 1.00 97.69 155 PRO A C 1
ATOM 1251 O O . PRO A 1 155 ? -2.949 0.796 -13.254 1.00 97.69 155 PRO A O 1
ATOM 1254 N N . SER A 1 156 ? -1.903 -0.861 -12.187 1.00 98.06 156 SER A N 1
ATOM 1255 C CA . SER A 1 156 ? -3.122 -1.315 -11.495 1.00 98.06 156 SER A CA 1
ATOM 1256 C C . SER A 1 156 ? -3.344 -0.665 -10.131 1.00 98.06 156 SER A C 1
ATOM 1258 O O . SER A 1 156 ? -4.472 -0.634 -9.644 1.00 98.06 156 SER A O 1
ATOM 1260 N N . VAL A 1 157 ? -2.275 -0.177 -9.497 1.00 98.69 157 VAL A N 1
ATOM 1261 C CA . VAL A 1 157 ? -2.309 0.415 -8.154 1.00 98.69 157 VAL A CA 1
ATOM 1262 C C . VAL A 1 157 ? -1.458 1.681 -8.116 1.00 98.69 157 VAL A C 1
ATOM 1264 O O . VAL A 1 157 ? -0.362 1.711 -8.684 1.00 98.69 157 VAL A O 1
ATOM 1267 N N . ASN A 1 158 ? -1.938 2.702 -7.406 1.00 98.75 158 ASN A N 1
ATOM 1268 C CA . ASN A 1 158 ? -1.130 3.825 -6.937 1.00 98.75 158 ASN A CA 1
ATOM 1269 C C . ASN A 1 158 ? -1.146 3.864 -5.399 1.00 98.75 158 ASN A C 1
ATOM 1271 O O . ASN A 1 158 ? -2.135 4.263 -4.781 1.00 98.75 158 ASN A O 1
ATOM 1275 N N . GLN A 1 159 ? -0.044 3.433 -4.782 1.00 98.88 159 GLN A N 1
ATOM 1276 C CA . GLN A 1 159 ? 0.110 3.369 -3.329 1.00 98.88 159 GLN A CA 1
ATOM 1277 C C . GLN A 1 159 ? 0.599 4.718 -2.776 1.00 98.88 159 GLN A C 1
ATOM 1279 O O . GLN A 1 159 ? 1.746 5.111 -3.005 1.00 98.88 159 GLN A O 1
ATOM 1284 N N . VAL A 1 160 ? -0.227 5.447 -2.026 1.00 98.75 160 VAL A N 1
ATOM 1285 C CA . VAL A 1 160 ? 0.048 6.831 -1.594 1.00 98.75 160 VAL A CA 1
ATOM 1286 C C . VAL A 1 160 ? -0.209 7.058 -0.107 1.00 98.75 160 VAL A C 1
ATOM 1288 O O . VAL A 1 160 ? -0.923 6.300 0.544 1.00 98.75 160 VAL A O 1
ATOM 1291 N N . GLU A 1 161 ? 0.364 8.137 0.437 1.00 98.38 161 GLU A N 1
ATOM 1292 C CA . GLU A 1 161 ? 0.001 8.619 1.770 1.00 98.38 161 GLU A CA 1
ATOM 1293 C C . GLU A 1 161 ? -1.484 8.959 1.740 1.00 98.38 161 GLU A C 1
ATOM 1295 O O . GLU A 1 161 ? -1.881 9.882 1.023 1.00 98.38 161 GLU A O 1
ATOM 1300 N N . CYS A 1 162 ? -2.286 8.211 2.488 1.00 98.38 162 CYS A N 1
ATOM 1301 C CA . CYS A 1 162 ? -3.718 8.427 2.579 1.00 98.38 162 CYS A CA 1
ATOM 1302 C C . CYS A 1 162 ? -4.188 8.086 3.988 1.00 98.38 162 CYS A C 1
ATOM 1304 O O . CYS A 1 162 ? -3.860 7.034 4.529 1.00 98.38 162 CYS A O 1
ATOM 1306 N N . HIS A 1 163 ? -4.903 9.021 4.601 1.00 98.44 163 HIS A N 1
ATOM 1307 C CA . HIS A 1 163 ? -5.456 8.910 5.949 1.00 98.44 163 HIS A CA 1
ATOM 1308 C C . HIS A 1 163 ? -6.502 10.018 6.153 1.00 98.44 163 HIS A C 1
ATOM 1310 O O . HIS A 1 163 ? -6.510 10.981 5.384 1.00 98.44 163 HIS A O 1
ATOM 1316 N N . PRO A 1 164 ? -7.324 10.016 7.216 1.00 98.19 164 PRO A N 1
ATOM 1317 C CA . PRO A 1 164 ? -8.452 10.951 7.307 1.00 98.19 164 PRO A CA 1
ATOM 1318 C C . PRO A 1 164 ? -8.123 12.460 7.255 1.00 98.19 164 PRO A C 1
ATOM 1320 O O . PRO A 1 164 ? -8.999 13.246 6.916 1.00 98.19 164 PRO A O 1
ATOM 1323 N N . TRP A 1 165 ? -6.886 12.893 7.549 1.00 98.19 165 TRP A N 1
ATOM 1324 C CA . TRP A 1 165 ? -6.435 14.296 7.379 1.00 98.19 165 TRP A CA 1
ATOM 1325 C C . TRP A 1 165 ? -5.843 14.635 5.997 1.00 98.19 165 TRP A C 1
ATOM 1327 O O . TRP A 1 165 ? -5.497 15.793 5.749 1.00 98.19 165 TRP A O 1
ATOM 1337 N N . PHE A 1 166 ? -5.676 13.637 5.137 1.00 98.12 166 PHE A N 1
ATOM 1338 C CA . PHE A 1 166 ? -5.162 13.753 3.776 1.00 98.12 166 PHE A CA 1
ATOM 1339 C C . PHE A 1 166 ? -5.766 12.623 2.952 1.00 98.12 166 PHE A C 1
ATOM 1341 O O . PHE A 1 166 ? -5.162 11.571 2.760 1.00 98.12 166 PHE A O 1
ATOM 1348 N N . GLN A 1 167 ? -7.019 12.820 2.559 1.00 98.19 167 GLN A N 1
ATOM 1349 C CA . GLN A 1 167 ? -7.836 11.753 1.975 1.00 98.19 167 GLN A CA 1
ATOM 1350 C C . GLN A 1 167 ? -7.588 11.560 0.483 1.00 98.19 167 GLN A C 1
ATOM 1352 O O . GLN A 1 167 ? -8.206 10.691 -0.123 1.00 98.19 167 GLN A O 1
ATOM 1357 N N . GLN A 1 168 ? -6.721 12.390 -0.110 1.00 97.62 168 GLN A N 1
ATOM 1358 C CA . GLN A 1 168 ? -6.317 12.294 -1.511 1.00 97.62 168 GLN A CA 1
ATOM 1359 C C . GLN A 1 168 ? -7.512 12.315 -2.479 1.00 97.62 168 GLN A C 1
ATOM 1361 O O . GLN A 1 168 ? -7.456 11.663 -3.510 1.00 97.62 168 GLN A O 1
ATOM 1366 N N . LYS A 1 169 ? -8.597 13.043 -2.161 1.00 96.81 169 LYS A N 1
ATOM 1367 C CA . LYS A 1 169 ? -9.865 12.989 -2.921 1.00 96.81 169 LYS A CA 1
ATOM 1368 C C . LYS A 1 169 ? -9.664 13.203 -4.424 1.00 96.81 169 LYS A C 1
ATOM 1370 O O . LYS A 1 169 ? -10.036 12.340 -5.203 1.00 96.81 169 LYS A O 1
ATOM 1375 N N . ALA A 1 170 ? -8.979 14.281 -4.811 1.00 97.12 170 ALA A N 1
ATOM 1376 C CA . ALA A 1 170 ? -8.705 14.576 -6.221 1.00 97.12 170 ALA A CA 1
ATOM 1377 C C . ALA A 1 170 ? -7.900 13.463 -6.917 1.00 97.12 170 ALA A C 1
ATOM 1379 O O . ALA A 1 170 ? -8.268 13.027 -8.004 1.00 97.12 170 ALA A O 1
ATOM 1380 N N . LEU A 1 171 ? -6.854 12.952 -6.261 1.00 98.25 171 LEU A N 1
ATOM 1381 C CA . LEU A 1 171 ? -6.027 11.874 -6.801 1.00 98.25 171 LEU A CA 1
ATOM 1382 C C . LEU A 1 171 ? -6.790 10.544 -6.875 1.00 98.25 171 LEU A C 1
ATOM 1384 O O . LEU A 1 171 ? -6.612 9.795 -7.828 1.00 98.25 171 LEU A O 1
ATOM 1388 N N . ARG A 1 172 ? -7.641 10.243 -5.889 1.00 98.00 172 ARG A N 1
ATOM 1389 C CA . ARG A 1 172 ? -8.508 9.057 -5.879 1.00 98.00 172 ARG A CA 1
ATOM 1390 C C . ARG A 1 172 ? -9.524 9.115 -7.012 1.00 98.00 172 ARG A C 1
ATOM 1392 O O . ARG A 1 172 ? -9.646 8.137 -7.741 1.00 98.00 172 ARG A O 1
ATOM 1399 N N . ASP A 1 173 ? -10.184 10.258 -7.190 1.00 97.94 173 ASP A N 1
ATOM 1400 C CA . ASP A 1 173 ? -11.127 10.480 -8.288 1.00 97.94 173 ASP A CA 1
ATOM 1401 C C . ASP A 1 173 ? -10.425 10.348 -9.645 1.00 97.94 173 ASP A C 1
ATOM 1403 O O . ASP A 1 173 ? -10.955 9.715 -10.555 1.00 97.94 173 ASP A O 1
ATOM 1407 N N . PHE A 1 174 ? -9.207 10.887 -9.772 1.00 98.38 174 PHE A N 1
ATOM 1408 C CA . PHE A 1 174 ? -8.386 10.732 -10.971 1.00 98.38 174 PHE A CA 1
ATOM 1409 C C . PHE A 1 174 ? -8.022 9.264 -11.224 1.00 98.38 174 PHE A C 1
ATOM 1411 O O . PHE A 1 174 ? -8.280 8.756 -12.306 1.00 98.38 174 PHE A O 1
ATOM 1418 N N . CYS A 1 175 ? -7.479 8.549 -10.234 1.00 98.25 175 CYS A N 1
ATOM 1419 C CA . CYS A 1 175 ? -7.134 7.129 -10.354 1.00 98.25 175 CYS A CA 1
ATOM 1420 C C . CYS A 1 175 ? -8.344 6.266 -10.752 1.00 98.25 175 CYS A C 1
ATOM 1422 O O . CYS A 1 175 ? -8.211 5.385 -11.602 1.00 98.25 175 CYS A O 1
ATOM 1424 N N . LEU A 1 176 ? -9.526 6.554 -10.196 1.00 96.38 176 LEU A N 1
ATOM 1425 C CA . LEU A 1 176 ? -10.763 5.840 -10.508 1.00 96.38 176 LEU A CA 1
ATOM 1426 C C . LEU A 1 176 ? -11.158 5.963 -11.988 1.00 96.38 176 LEU A C 1
ATOM 1428 O O . LEU A 1 176 ? -11.662 5.001 -12.556 1.00 96.38 176 LEU A O 1
ATOM 1432 N N . GLN A 1 177 ? -10.893 7.103 -12.637 1.00 96.94 177 GLN A N 1
ATOM 1433 C CA . GLN A 1 177 ? -11.171 7.290 -14.072 1.00 96.94 177 GLN A CA 1
ATOM 1434 C C . GLN A 1 177 ? -10.359 6.352 -14.979 1.00 96.94 177 GLN A C 1
ATOM 1436 O O . GLN A 1 177 ? -10.738 6.154 -16.132 1.00 96.94 177 GLN A O 1
ATOM 1441 N N . TYR A 1 178 ? -9.263 5.787 -14.469 1.00 96.81 178 TYR A N 1
ATOM 1442 C CA . TYR A 1 178 ? -8.361 4.890 -15.193 1.00 96.81 178 TYR A CA 1
ATOM 1443 C C . TYR A 1 178 ? -8.344 3.468 -14.609 1.00 96.81 178 TYR A C 1
ATOM 1445 O O . TYR A 1 178 ? -7.420 2.709 -14.894 1.00 96.81 178 TYR A O 1
ATOM 1453 N N . ASP A 1 179 ? -9.330 3.111 -13.775 1.00 96.25 179 ASP A N 1
ATOM 1454 C CA . ASP A 1 179 ? -9.412 1.818 -13.076 1.00 96.25 179 ASP A CA 1
ATOM 1455 C C . ASP A 1 179 ? -8.158 1.484 -12.237 1.00 96.25 179 ASP A C 1
ATOM 1457 O O . ASP A 1 179 ? -7.775 0.321 -12.072 1.00 96.25 179 ASP A O 1
ATOM 1461 N N . ILE A 1 180 ? -7.507 2.513 -11.685 1.00 98.31 180 ILE A N 1
ATOM 1462 C CA . ILE A 1 180 ? -6.336 2.371 -10.817 1.00 98.31 180 ILE A CA 1
ATOM 1463 C C . ILE A 1 180 ? -6.806 2.336 -9.368 1.00 98.31 180 ILE A C 1
ATOM 1465 O O . ILE A 1 180 ? -7.368 3.308 -8.858 1.00 98.31 180 ILE A O 1
ATOM 1469 N N . ALA A 1 181 ? -6.532 1.239 -8.666 1.00 98.31 181 ALA A N 1
ATOM 1470 C CA . ALA A 1 181 ? -6.840 1.153 -7.246 1.00 98.31 181 ALA A CA 1
ATOM 1471 C C . ALA A 1 181 ? -5.891 2.045 -6.429 1.00 98.31 181 ALA A C 1
ATOM 1473 O O . ALA A 1 181 ? -4.688 2.128 -6.695 1.00 98.31 181 ALA A O 1
ATOM 1474 N N . VAL A 1 182 ? -6.424 2.700 -5.399 1.00 98.62 182 VAL A N 1
ATOM 1475 C CA . VAL A 1 182 ? -5.612 3.455 -4.442 1.00 98.62 182 VAL A CA 1
ATOM 1476 C C . VAL A 1 182 ? -5.340 2.593 -3.221 1.00 98.62 182 VAL A C 1
ATOM 1478 O O . VAL A 1 182 ? -6.252 2.009 -2.635 1.00 98.62 182 VAL A O 1
ATOM 1481 N N . GLU A 1 183 ? -4.071 2.548 -2.831 1.00 98.88 183 GLU A N 1
ATOM 1482 C CA . GLU A 1 183 ? -3.620 1.864 -1.628 1.00 98.88 183 GLU A CA 1
ATOM 1483 C C . GLU A 1 183 ? -3.008 2.866 -0.640 1.00 98.88 183 GLU A C 1
ATOM 1485 O O . GLU A 1 183 ? -2.090 3.615 -0.972 1.00 98.88 183 GLU A O 1
ATOM 1490 N N . ALA A 1 184 ? -3.526 2.903 0.583 1.00 98.69 184 ALA A N 1
ATOM 1491 C CA . ALA A 1 184 ? -3.089 3.783 1.650 1.00 98.69 184 ALA A CA 1
ATOM 1492 C C . ALA A 1 184 ? -1.865 3.219 2.372 1.00 98.69 184 ALA A C 1
ATOM 1494 O O . ALA A 1 184 ? -1.963 2.256 3.141 1.00 98.69 184 ALA A O 1
ATOM 1495 N N . TRP A 1 185 ? -0.725 3.896 2.226 1.00 98.50 185 TRP A N 1
ATOM 1496 C CA . TRP A 1 185 ? 0.384 3.747 3.162 1.00 98.50 185 TRP A CA 1
ATOM 1497 C C . TRP A 1 185 ? 0.303 4.791 4.286 1.00 98.50 185 TRP A C 1
ATOM 1499 O O . TRP A 1 185 ? -0.200 5.902 4.122 1.00 98.50 185 TRP A O 1
ATOM 1509 N N . ALA A 1 186 ? 0.803 4.410 5.467 1.00 97.50 186 ALA A N 1
ATOM 1510 C CA . ALA A 1 186 ? 0.640 5.146 6.729 1.00 97.50 186 ALA A CA 1
ATOM 1511 C C . ALA A 1 186 ? -0.816 5.555 7.086 1.00 97.50 186 ALA A C 1
ATOM 1513 O O . ALA A 1 186 ? -1.006 6.659 7.613 1.00 97.50 186 ALA A O 1
ATOM 1514 N N . PRO A 1 187 ? -1.816 4.657 6.953 1.00 98.06 187 PRO A N 1
ATOM 1515 C CA . PRO A 1 187 ? -3.234 4.976 7.190 1.00 98.06 187 PRO A CA 1
ATOM 1516 C C . PRO A 1 187 ? -3.508 5.524 8.601 1.00 98.06 187 PRO A C 1
ATOM 1518 O O . PRO A 1 187 ? -4.325 6.415 8.818 1.00 98.06 187 PRO A O 1
ATOM 1521 N N . LEU A 1 188 ? -2.744 5.057 9.592 1.00 97.69 188 LEU A N 1
ATOM 1522 C CA . LEU A 1 188 ? -2.897 5.450 10.997 1.00 97.69 188 LEU A CA 1
ATOM 1523 C C . LEU A 1 188 ? -2.059 6.677 11.395 1.00 97.69 188 LEU A C 1
ATOM 1525 O O . LEU A 1 188 ? -2.061 7.067 12.566 1.00 97.69 188 LEU A O 1
ATOM 1529 N N . LEU A 1 189 ? -1.272 7.246 10.472 1.00 95.31 189 LEU A N 1
ATOM 1530 C CA . LEU A 1 189 ? -0.367 8.381 10.699 1.00 95.31 189 LEU A CA 1
ATOM 1531 C C . LEU A 1 189 ? 0.476 8.248 11.984 1.00 95.31 189 LEU A C 1
ATOM 1533 O O . LEU A 1 189 ? 0.613 9.184 12.776 1.00 95.31 189 LEU A O 1
ATOM 1537 N N . ARG A 1 190 ? 1.010 7.046 12.247 1.00 92.12 190 ARG A N 1
ATOM 1538 C CA . ARG A 1 190 ? 1.746 6.718 13.488 1.00 92.12 190 ARG A CA 1
ATOM 1539 C C . ARG A 1 190 ? 0.970 7.117 14.760 1.00 92.12 190 ARG A C 1
ATOM 1541 O O . ARG A 1 190 ? 1.532 7.731 15.665 1.00 92.12 190 ARG A O 1
ATOM 1548 N N . ALA A 1 191 ? -0.332 6.827 14.789 1.00 94.38 191 ALA A N 1
ATOM 1549 C CA . ALA A 1 191 ? -1.288 7.157 15.852 1.00 94.38 191 ALA A CA 1
ATOM 1550 C C . ALA A 1 191 ? -1.522 8.661 16.115 1.00 94.38 191 ALA A C 1
ATOM 1552 O O . ALA A 1 191 ? -2.281 9.020 17.018 1.00 94.38 191 ALA A O 1
ATOM 1553 N N . ARG A 1 192 ? -0.931 9.575 15.327 1.00 93.62 192 ARG A N 1
ATOM 1554 C CA . ARG A 1 192 ? -1.100 11.031 15.519 1.00 93.62 192 ARG A CA 1
ATOM 1555 C C . ARG A 1 192 ? -2.552 11.475 15.366 1.00 93.62 192 ARG A C 1
ATOM 1557 O O . ARG A 1 192 ? -2.976 12.414 16.038 1.00 93.62 192 ARG A O 1
ATOM 1564 N N . ILE A 1 193 ? -3.305 10.786 14.513 1.00 94.00 193 ILE A N 1
ATOM 1565 C CA . ILE A 1 193 ? -4.692 11.122 14.203 1.00 94.00 193 ILE A CA 1
ATOM 1566 C C . ILE A 1 193 ? -5.693 10.604 15.252 1.00 94.00 193 ILE A C 1
ATOM 1568 O O . ILE A 1 193 ? -6.813 11.094 15.322 1.00 94.00 193 ILE A O 1
ATOM 1572 N N . PHE A 1 194 ? -5.292 9.705 16.163 1.00 96.19 194 PHE A N 1
ATOM 1573 C CA . PHE A 1 194 ? -6.201 9.077 17.144 1.00 96.19 194 PHE A CA 1
ATOM 1574 C C . PHE A 1 194 ? -6.799 10.068 18.155 1.00 96.19 194 PHE A C 1
ATOM 1576 O O . PHE A 1 194 ? -7.735 9.752 18.887 1.00 96.19 194 PHE A O 1
ATOM 1583 N N . LYS A 1 195 ? -6.243 11.283 18.233 1.00 93.44 195 LYS A N 1
ATOM 1584 C CA . LYS A 1 195 ? -6.757 12.360 19.086 1.00 93.44 195 LYS A CA 1
ATOM 1585 C C . LYS A 1 195 ? -7.856 13.194 18.422 1.00 93.44 195 LYS A C 1
ATOM 1587 O O . LYS A 1 195 ? -8.436 14.030 19.113 1.00 93.44 195 LYS A O 1
ATOM 1592 N N . GLU A 1 196 ? -8.135 12.982 17.136 1.00 96.94 196 GLU A N 1
ATOM 1593 C 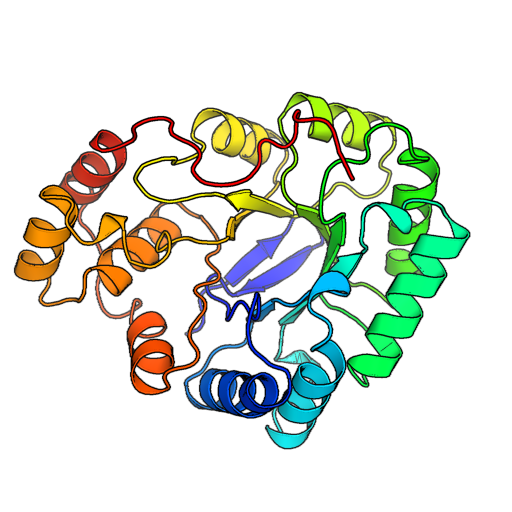CA . GLU A 1 196 ? -9.195 13.681 16.408 1.00 96.94 196 GLU A CA 1
ATOM 1594 C C . GLU A 1 196 ? -10.566 13.397 17.038 1.00 96.94 196 GLU A C 1
ATOM 1596 O O . GLU A 1 196 ? -10.892 12.255 17.372 1.00 96.94 196 GLU A O 1
ATOM 1601 N N . LYS A 1 197 ? -11.368 14.450 17.232 1.00 97.88 197 LYS A N 1
ATOM 1602 C CA . LYS A 1 197 ? -12.619 14.363 18.004 1.00 97.88 197 LYS A CA 1
ATOM 1603 C C . LYS A 1 197 ? -13.626 13.439 17.331 1.00 97.88 197 LYS A C 1
ATOM 1605 O O . LYS A 1 197 ? -14.272 12.651 18.017 1.00 97.88 197 LYS A O 1
ATOM 1610 N N . THR A 1 198 ? -13.719 13.517 16.004 1.00 98.38 198 THR A N 1
ATOM 1611 C CA . THR A 1 198 ? -14.578 12.641 15.203 1.00 98.38 198 THR A CA 1
ATOM 1612 C C . THR A 1 198 ? -14.207 11.179 15.413 1.00 98.38 198 THR A C 1
ATOM 1614 O O . THR A 1 198 ? -15.065 10.392 15.789 1.00 98.38 198 THR A O 1
ATOM 1617 N N . ILE A 1 199 ? -12.925 10.828 15.287 1.00 98.50 199 ILE A N 1
ATOM 1618 C CA . ILE A 1 199 ? -12.461 9.441 15.431 1.00 98.50 199 ILE A CA 1
ATOM 1619 C C . ILE A 1 199 ? -12.743 8.907 16.836 1.00 98.50 199 ILE A C 1
ATOM 1621 O O . ILE A 1 199 ? -13.218 7.784 16.969 1.00 98.50 199 ILE A O 1
ATOM 1625 N N . LYS A 1 200 ? -12.521 9.710 17.885 1.00 98.12 200 LYS A N 1
ATOM 1626 C CA . LYS A 1 200 ? -12.862 9.316 19.263 1.00 98.12 200 LYS A CA 1
ATOM 1627 C C . LYS A 1 200 ? -14.354 9.060 19.447 1.00 98.12 200 LYS A C 1
ATOM 1629 O O . LYS A 1 200 ? -14.723 8.002 19.935 1.00 98.12 200 LYS A O 1
ATOM 1634 N N . ARG A 1 201 ? -15.202 9.990 18.993 1.00 98.50 201 ARG A N 1
ATOM 1635 C CA . ARG A 1 201 ? -16.663 9.833 19.052 1.00 98.50 201 ARG A CA 1
ATOM 1636 C C . ARG A 1 201 ? -17.113 8.545 18.358 1.00 98.50 201 ARG A C 1
ATOM 1638 O O . ARG A 1 201 ? -17.984 7.854 18.871 1.00 98.50 201 ARG A O 1
ATOM 1645 N N . LEU A 1 202 ? -16.538 8.238 17.195 1.00 98.69 202 LEU A N 1
ATOM 1646 C CA . LEU A 1 202 ? -16.846 7.015 16.453 1.00 98.69 202 LEU A CA 1
ATOM 1647 C C . LEU A 1 202 ? -16.318 5.766 17.166 1.00 98.69 202 LEU A C 1
ATOM 1649 O O . LEU A 1 202 ? -17.034 4.777 17.252 1.00 98.69 202 LEU A O 1
ATOM 1653 N N . SER A 1 203 ? -15.117 5.830 17.739 1.00 98.38 203 SER A N 1
ATOM 1654 C CA . SER A 1 203 ? -14.542 4.737 18.536 1.00 98.38 203 SER A CA 1
ATOM 1655 C C . SER A 1 203 ? -15.482 4.347 19.682 1.00 98.38 203 SER A C 1
ATOM 1657 O O . SER A 1 203 ? -15.814 3.173 19.840 1.00 98.38 203 SER A O 1
ATOM 1659 N N . ASP A 1 204 ? -15.999 5.346 20.407 1.00 98.31 204 ASP A N 1
ATOM 1660 C CA . ASP A 1 204 ? -16.968 5.146 21.488 1.00 98.31 204 ASP A CA 1
ATOM 1661 C C . ASP A 1 204 ? -18.312 4.612 20.960 1.00 98.31 204 ASP A C 1
ATOM 1663 O O . ASP A 1 204 ? -18.878 3.690 21.543 1.00 98.31 204 ASP A O 1
ATOM 1667 N N . LYS A 1 205 ? -18.817 5.156 19.839 1.00 98.56 205 LYS A N 1
ATOM 1668 C CA . LYS A 1 205 ? -20.095 4.744 19.225 1.00 98.56 205 LYS A CA 1
ATOM 1669 C C . LYS A 1 205 ? -20.098 3.271 18.807 1.00 98.56 205 LYS A C 1
ATOM 1671 O O . LYS A 1 205 ? -21.099 2.594 19.016 1.00 98.56 205 LYS A O 1
ATOM 1676 N N . TYR A 1 206 ? -19.014 2.798 18.194 1.00 98.50 206 TYR A N 1
ATOM 1677 C CA . TYR A 1 206 ? -18.920 1.439 17.649 1.00 98.50 206 TYR A CA 1
ATOM 1678 C C . TYR A 1 206 ? -18.253 0.443 18.605 1.00 98.50 206 TYR A C 1
ATOM 1680 O O . TYR A 1 206 ? -18.162 -0.736 18.271 1.00 98.50 206 TYR A O 1
ATOM 1688 N N . CYS A 1 207 ? -17.791 0.888 19.780 1.00 98.06 207 CYS A N 1
ATOM 1689 C CA . CYS A 1 207 ? -16.979 0.084 20.700 1.00 98.06 207 CYS A CA 1
ATOM 1690 C C . CYS A 1 207 ? -15.731 -0.506 20.011 1.00 98.06 207 CYS A C 1
ATOM 1692 O O . CYS A 1 207 ? -15.389 -1.674 20.201 1.00 98.06 207 CYS A O 1
ATOM 1694 N N . LYS A 1 208 ? -15.064 0.310 19.187 1.00 98.44 208 LYS A N 1
ATOM 1695 C CA . LYS A 1 208 ? -13.882 -0.057 18.392 1.00 98.44 208 LYS A CA 1
ATOM 1696 C C . LYS A 1 208 ? -12.732 0.895 18.680 1.00 98.44 208 LYS A C 1
ATOM 1698 O O . LYS A 1 208 ? -12.942 2.008 19.157 1.00 98.44 208 LYS A O 1
ATOM 1703 N N . THR A 1 209 ? -11.503 0.480 18.396 1.00 98.44 209 THR A N 1
ATOM 1704 C CA . THR A 1 209 ? -10.346 1.359 18.590 1.00 98.44 209 THR A CA 1
ATOM 1705 C C . THR A 1 209 ? -10.266 2.426 17.498 1.00 98.44 209 THR A C 1
ATOM 1707 O O . THR A 1 209 ? -10.779 2.227 16.393 1.00 98.44 209 THR A O 1
ATOM 1710 N N . PRO A 1 210 ? -9.568 3.553 17.743 1.00 98.50 210 PRO A N 1
ATOM 1711 C CA . PRO A 1 210 ? -9.322 4.552 16.707 1.00 98.50 210 PRO A CA 1
ATOM 1712 C C . PRO A 1 210 ? -8.710 3.969 15.430 1.00 98.50 210 PRO A C 1
ATOM 1714 O O . PRO A 1 210 ? -9.027 4.441 14.343 1.00 98.50 210 PRO A O 1
ATOM 1717 N N . ALA A 1 211 ? -7.857 2.944 15.552 1.00 98.44 211 ALA A N 1
ATOM 1718 C CA . ALA A 1 211 ? -7.267 2.269 14.404 1.00 98.44 211 ALA A CA 1
ATOM 1719 C C . ALA A 1 211 ? -8.331 1.542 13.576 1.00 98.44 211 ALA A C 1
ATOM 1721 O O . ALA A 1 211 ? -8.418 1.771 12.374 1.00 98.44 211 ALA A O 1
ATOM 1722 N N . GLN A 1 212 ? -9.191 0.753 14.222 1.00 98.69 212 GLN A N 1
ATOM 1723 C CA . GLN A 1 212 ? -10.277 0.037 13.552 1.00 98.69 212 GLN A CA 1
ATOM 1724 C C . GLN A 1 212 ? -11.246 0.986 12.840 1.00 98.69 212 GLN A C 1
ATOM 1726 O O . GLN A 1 212 ? -11.635 0.706 11.713 1.00 98.69 212 GLN A O 1
ATOM 1731 N N . ILE A 1 213 ? -11.590 2.131 13.446 1.00 98.81 213 ILE A N 1
ATOM 1732 C CA . ILE A 1 213 ? -12.436 3.150 12.796 1.00 98.81 213 ILE A CA 1
ATOM 1733 C C . ILE A 1 213 ? -11.796 3.665 11.503 1.00 98.81 213 ILE A C 1
ATOM 1735 O O . ILE A 1 213 ? -12.475 3.781 10.487 1.00 98.81 213 ILE A O 1
ATOM 1739 N N . ILE A 1 214 ? -10.497 3.976 11.529 1.00 98.75 214 ILE A N 1
ATOM 1740 C CA . ILE A 1 214 ? -9.783 4.512 10.361 1.00 98.75 214 ILE A CA 1
ATOM 1741 C C . ILE A 1 214 ? -9.670 3.457 9.264 1.00 98.75 214 ILE A C 1
ATOM 1743 O O . ILE A 1 214 ? -9.966 3.749 8.114 1.00 98.75 214 ILE A O 1
ATOM 1747 N N . LEU A 1 215 ? -9.281 2.233 9.617 1.00 98.69 215 LEU A N 1
ATOM 1748 C CA . LEU A 1 215 ? -9.127 1.158 8.640 1.00 98.69 215 LEU A CA 1
ATOM 1749 C C . LEU A 1 215 ? -10.480 0.753 8.048 1.00 98.69 215 LEU A C 1
ATOM 1751 O O . LEU A 1 215 ? -10.577 0.515 6.851 1.00 98.69 215 LEU A O 1
ATOM 1755 N N . ARG A 1 216 ? -11.555 0.740 8.848 1.00 98.56 216 ARG A N 1
ATOM 1756 C CA . ARG A 1 216 ? -12.903 0.510 8.317 1.00 98.56 216 ARG A CA 1
ATOM 1757 C C . ARG A 1 216 ? -13.342 1.622 7.364 1.00 98.56 216 ARG A C 1
ATOM 1759 O O . ARG A 1 216 ? -13.969 1.328 6.350 1.00 98.56 216 ARG A O 1
ATOM 1766 N N . TRP A 1 217 ? -12.997 2.872 7.675 1.00 98.62 217 TRP A N 1
ATOM 1767 C CA . TRP A 1 217 ? -13.209 3.999 6.769 1.00 98.62 217 TRP A CA 1
ATOM 1768 C C . TRP A 1 217 ? -12.445 3.817 5.449 1.00 98.62 217 TRP A C 1
ATOM 1770 O O . TRP A 1 217 ? -13.074 3.960 4.406 1.00 98.62 217 TRP A O 1
ATOM 1780 N N . ASP A 1 218 ? -11.161 3.427 5.477 1.00 98.44 218 ASP A N 1
ATOM 1781 C CA . ASP A 1 218 ? -10.388 3.133 4.255 1.00 98.44 218 ASP A CA 1
ATOM 1782 C C . ASP A 1 218 ? -11.136 2.113 3.375 1.00 98.44 218 ASP A C 1
ATOM 1784 O O . ASP A 1 218 ? -11.401 2.369 2.201 1.00 98.44 218 ASP A O 1
ATOM 1788 N N . LEU A 1 219 ? -11.562 0.992 3.971 1.00 97.44 219 LEU A N 1
ATOM 1789 C CA . LEU A 1 219 ? -12.279 -0.077 3.272 1.00 97.44 219 LEU A CA 1
ATOM 1790 C C . LEU A 1 219 ? -13.590 0.411 2.633 1.00 97.44 219 LEU A C 1
ATOM 1792 O O . LEU A 1 219 ? -13.852 0.112 1.470 1.00 97.44 219 LEU A O 1
ATOM 1796 N N . GLN A 1 220 ? -14.411 1.169 3.367 1.00 97.75 220 GLN A N 1
ATOM 1797 C CA . GLN A 1 220 ? -15.689 1.689 2.855 1.00 97.75 220 GLN A CA 1
ATOM 1798 C C . GLN A 1 220 ? -15.523 2.819 1.830 1.00 97.75 220 GLN A C 1
ATOM 1800 O O . GLN A 1 220 ? -16.428 3.070 1.040 1.00 97.75 220 GLN A O 1
ATOM 1805 N N . GLU A 1 221 ? -14.367 3.477 1.810 1.00 97.44 221 GLU A N 1
ATOM 1806 C CA . GLU A 1 221 ? -13.950 4.400 0.753 1.00 97.44 221 GLU A CA 1
ATOM 1807 C C . GLU A 1 221 ? -13.373 3.673 -0.482 1.00 97.44 221 GLU A C 1
ATOM 1809 O O . GLU A 1 221 ? -12.984 4.321 -1.457 1.00 97.44 221 GLU A O 1
ATOM 1814 N N . GLY A 1 222 ? -13.301 2.338 -0.468 1.00 96.31 222 GLY A N 1
ATOM 1815 C CA . GLY A 1 222 ? -12.706 1.547 -1.548 1.00 96.31 222 GLY A CA 1
ATOM 1816 C C . GLY A 1 222 ? -11.180 1.660 -1.613 1.00 96.31 222 GLY A C 1
ATOM 1817 O O . GLY A 1 222 ? -10.593 1.470 -2.677 1.00 96.31 222 GLY A O 1
ATOM 1818 N N . ILE A 1 223 ? -10.536 2.003 -0.497 1.00 98.25 223 ILE A N 1
ATOM 1819 C CA . ILE A 1 223 ? -9.086 2.156 -0.382 1.00 98.25 223 ILE A CA 1
ATOM 1820 C C . ILE A 1 223 ? -8.499 0.869 0.203 1.00 98.25 223 ILE A C 1
ATOM 1822 O O . ILE A 1 223 ? -8.899 0.412 1.275 1.00 98.25 223 ILE A O 1
ATOM 1826 N N . ILE A 1 224 ? -7.509 0.298 -0.482 1.00 98.69 224 ILE A N 1
ATOM 1827 C CA . ILE A 1 224 ? -6.711 -0.812 0.057 1.00 98.69 224 ILE A CA 1
ATOM 1828 C C . ILE A 1 224 ? -5.819 -0.238 1.162 1.00 98.69 224 ILE A C 1
ATOM 1830 O O . ILE A 1 224 ? -5.233 0.819 0.972 1.00 98.69 224 ILE A O 1
ATOM 1834 N N . THR A 1 225 ? -5.692 -0.882 2.318 1.00 98.62 225 THR A N 1
ATOM 1835 C CA . THR A 1 225 ? -4.969 -0.308 3.465 1.00 98.62 225 THR A CA 1
ATOM 1836 C C . THR A 1 225 ? -3.887 -1.244 3.990 1.00 98.62 225 THR A C 1
ATOM 1838 O O . THR A 1 225 ? -4.108 -2.443 4.163 1.00 98.62 225 THR A O 1
ATOM 1841 N N . ILE A 1 226 ? -2.696 -0.703 4.261 1.00 98.56 226 ILE A N 1
ATOM 1842 C CA . ILE A 1 226 ? -1.539 -1.475 4.748 1.00 98.56 226 ILE A CA 1
ATOM 1843 C C . ILE A 1 226 ? -1.023 -0.943 6.094 1.00 98.56 226 ILE A C 1
ATOM 1845 O O . ILE A 1 226 ? 0.059 -0.344 6.177 1.00 98.56 226 ILE A O 1
ATOM 1849 N N . PRO A 1 227 ? -1.781 -1.113 7.197 1.00 98.12 227 PRO A N 1
ATOM 1850 C CA . PRO A 1 227 ? -1.295 -0.751 8.521 1.00 98.12 227 PRO A CA 1
ATOM 1851 C C . PRO A 1 227 ? -0.023 -1.531 8.881 1.00 98.12 227 PRO A C 1
ATOM 1853 O O . PRO A 1 227 ? 0.101 -2.731 8.648 1.00 98.12 227 PRO A O 1
ATOM 1856 N N . LYS A 1 228 ? 0.920 -0.838 9.525 1.00 95.94 228 LYS A N 1
ATOM 1857 C CA . LYS A 1 228 ? 2.141 -1.433 10.082 1.00 95.94 228 LYS A CA 1
ATOM 1858 C C . LYS A 1 228 ? 2.014 -1.594 11.588 1.00 95.94 228 LYS A C 1
ATOM 1860 O O . LYS A 1 228 ? 1.655 -0.644 12.287 1.00 95.94 228 LYS A O 1
ATOM 1865 N N . SER A 1 2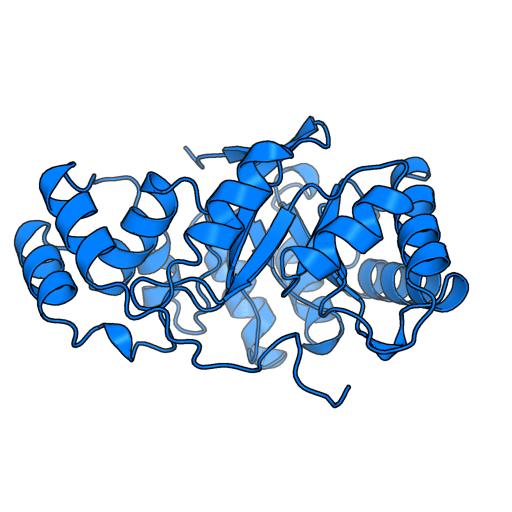29 ? 2.425 -2.746 12.107 1.00 96.19 229 SER A N 1
ATOM 1866 C CA . SER A 1 229 ? 2.643 -2.959 13.538 1.00 96.19 229 SER A CA 1
ATOM 1867 C C . SER A 1 229 ? 3.744 -3.991 13.771 1.00 96.19 229 SER A C 1
ATOM 1869 O O . SER A 1 229 ? 3.889 -4.923 12.991 1.00 96.19 229 SER A O 1
ATOM 1871 N N . THR A 1 230 ? 4.503 -3.817 14.854 1.00 96.00 230 THR A N 1
ATOM 1872 C CA . THR A 1 230 ? 5.401 -4.845 15.416 1.00 96.00 230 THR A CA 1
ATOM 1873 C C . THR A 1 230 ? 4.841 -5.518 16.672 1.00 96.00 230 THR A C 1
ATOM 1875 O O . THR A 1 230 ? 5.416 -6.467 17.206 1.00 96.00 230 THR A O 1
ATOM 1878 N N . HIS A 1 231 ? 3.701 -5.019 17.146 1.00 97.00 231 HIS A N 1
ATOM 1879 C CA . HIS A 1 231 ? 2.972 -5.528 18.296 1.00 97.00 231 HIS A CA 1
ATOM 1880 C C . HIS A 1 231 ? 1.885 -6.488 17.825 1.00 97.00 231 HIS A C 1
ATOM 1882 O O . HIS A 1 231 ? 1.066 -6.105 16.983 1.00 97.00 231 HIS A O 1
ATOM 1888 N N . GLU A 1 232 ? 1.883 -7.705 18.363 1.00 97.25 232 GLU A N 1
ATOM 1889 C CA . GLU A 1 232 ? 1.013 -8.800 17.921 1.00 97.25 232 GLU A CA 1
ATOM 1890 C C . GLU A 1 232 ? -0.460 -8.479 18.160 1.00 97.25 232 GLU A C 1
ATOM 1892 O O . GLU A 1 232 ? -1.275 -8.637 17.254 1.00 97.25 232 GLU A O 1
ATOM 1897 N N . GLU A 1 233 ? -0.778 -7.906 19.321 1.00 97.69 233 GLU A N 1
ATOM 1898 C CA . GLU A 1 233 ? -2.135 -7.510 19.686 1.00 97.69 233 GLU A CA 1
ATOM 1899 C C . GLU A 1 233 ? -2.709 -6.471 18.715 1.00 97.69 233 GLU A C 1
ATOM 1901 O O . GLU A 1 233 ? -3.885 -6.512 18.368 1.00 97.69 233 GLU A O 1
ATOM 1906 N N . ARG A 1 234 ? -1.865 -5.571 18.195 1.00 97.50 234 ARG A N 1
ATOM 1907 C CA . ARG A 1 234 ? -2.286 -4.570 17.206 1.00 97.50 234 ARG A CA 1
ATOM 1908 C C . ARG A 1 234 ? -2.411 -5.153 15.803 1.00 97.50 234 ARG A C 1
ATOM 1910 O O . ARG A 1 234 ? -3.200 -4.637 15.026 1.00 97.50 234 ARG A O 1
ATOM 1917 N N . ILE A 1 235 ? -1.628 -6.177 15.453 1.00 98.31 235 ILE A N 1
ATOM 1918 C CA . ILE A 1 235 ? -1.788 -6.885 14.172 1.00 98.31 235 ILE A CA 1
ATOM 1919 C C . ILE A 1 235 ? -3.164 -7.561 14.150 1.00 98.31 235 ILE A C 1
ATOM 1921 O O . ILE A 1 235 ? -3.905 -7.403 13.186 1.00 98.31 235 ILE A O 1
ATOM 1925 N N . GLU A 1 236 ? -3.535 -8.246 15.232 1.00 98.25 236 GLU A N 1
ATOM 1926 C CA . GLU A 1 236 ? -4.868 -8.840 15.391 1.00 98.25 236 GLU A CA 1
ATOM 1927 C C . GLU A 1 236 ? -5.982 -7.788 15.400 1.00 98.25 236 GLU A C 1
ATOM 1929 O O . GLU A 1 236 ? -6.958 -7.908 14.658 1.00 98.25 236 GLU A O 1
ATOM 1934 N N . GLU A 1 237 ? -5.826 -6.728 16.196 1.00 97.69 237 GLU A N 1
ATOM 1935 C CA . GLU A 1 237 ? -6.822 -5.660 16.309 1.00 97.69 237 GLU A CA 1
ATOM 1936 C C . GLU A 1 237 ? -7.068 -4.951 14.970 1.00 97.69 237 GLU A C 1
ATOM 1938 O O . GLU A 1 237 ? -8.222 -4.741 14.592 1.00 97.69 237 GLU A O 1
ATOM 1943 N N . ASN A 1 238 ? -5.999 -4.625 14.231 1.00 98.12 238 ASN A N 1
ATOM 1944 C CA . ASN A 1 238 ? -6.087 -3.964 12.927 1.00 98.12 238 ASN A CA 1
ATOM 1945 C C . ASN A 1 238 ? -6.780 -4.838 11.873 1.00 98.12 238 ASN A C 1
ATOM 1947 O O . ASN A 1 238 ? -7.403 -4.297 10.965 1.00 98.12 238 ASN A O 1
ATOM 1951 N N . PHE A 1 239 ? -6.675 -6.166 11.976 1.00 97.69 239 PHE A N 1
ATOM 1952 C CA . PHE A 1 239 ? -7.356 -7.089 11.068 1.00 97.69 239 PHE A CA 1
ATOM 1953 C C . PHE A 1 239 ? -8.850 -7.216 11.370 1.00 97.69 239 PHE A C 1
ATOM 1955 O O . PHE A 1 239 ? -9.652 -7.477 10.474 1.00 97.69 239 PHE A O 1
ATOM 1962 N N . ASN A 1 240 ? -9.246 -7.031 12.632 1.00 97.00 240 ASN A N 1
ATOM 1963 C CA . ASN A 1 240 ? -10.624 -7.207 13.073 1.00 97.00 240 ASN A CA 1
ATOM 1964 C C . ASN A 1 240 ? -11.499 -5.979 12.760 1.00 97.00 240 ASN A C 1
ATOM 1966 O O . ASN A 1 240 ? -11.919 -5.247 13.659 1.00 97.00 240 ASN A O 1
ATOM 1970 N N . ILE A 1 241 ? -11.742 -5.745 11.468 1.00 97.38 241 ILE A N 1
ATOM 1971 C CA . ILE A 1 241 ? -12.503 -4.599 10.937 1.00 97.38 241 ILE A CA 1
ATOM 1972 C C . ILE A 1 241 ? -13.677 -5.003 10.032 1.00 97.38 241 ILE A C 1
ATOM 1974 O O . ILE A 1 241 ? -14.269 -4.167 9.352 1.00 97.38 241 ILE A O 1
ATOM 1978 N N . PHE A 1 242 ? -14.013 -6.291 10.001 1.00 96.50 242 PHE A N 1
ATOM 1979 C CA . PHE A 1 242 ? -15.053 -6.845 9.125 1.00 96.50 242 PHE A CA 1
ATOM 1980 C C . PHE A 1 242 ? -16.378 -7.117 9.850 1.00 96.50 242 PHE A C 1
ATOM 1982 O O . PHE A 1 242 ? -17.372 -7.443 9.210 1.00 96.50 242 PHE A O 1
ATOM 1989 N N . ASP A 1 243 ? -16.405 -6.995 11.177 1.00 96.06 243 ASP A N 1
ATOM 1990 C CA . ASP A 1 243 ? -17.560 -7.286 12.035 1.00 96.06 243 ASP A CA 1
ATOM 1991 C C . ASP A 1 243 ? -18.420 -6.048 12.355 1.00 96.06 243 ASP A C 1
ATOM 1993 O O . ASP A 1 243 ? -19.337 -6.124 13.173 1.00 96.06 243 ASP A O 1
ATOM 1997 N N . PHE A 1 244 ? -18.137 -4.905 11.724 1.00 97.94 244 PHE A N 1
ATOM 1998 C CA . PHE A 1 244 ? -18.918 -3.675 11.848 1.00 97.94 244 PHE A CA 1
ATOM 1999 C C . PHE A 1 244 ? -18.829 -2.823 10.577 1.00 97.94 244 PHE A C 1
ATOM 2001 O O . PHE A 1 244 ? -17.962 -3.035 9.732 1.00 97.94 244 PHE A O 1
ATOM 2008 N N . GLU A 1 245 ? -19.715 -1.836 10.467 1.00 98.25 245 GLU A N 1
ATOM 2009 C CA . GLU A 1 245 ? -19.761 -0.879 9.366 1.00 98.25 245 GLU A CA 1
ATOM 2010 C C . GLU A 1 245 ? -20.062 0.525 9.902 1.00 98.25 245 GLU A C 1
ATOM 2012 O O . GLU A 1 245 ? -20.877 0.683 10.813 1.00 98.25 245 GLU A O 1
ATOM 2017 N N . LEU A 1 246 ? -19.397 1.541 9.353 1.00 98.69 246 LEU A N 1
ATOM 2018 C CA . LEU A 1 246 ? -19.706 2.943 9.603 1.00 98.69 246 LEU A CA 1
ATOM 2019 C C . LEU A 1 246 ? -20.937 3.336 8.781 1.00 98.69 246 LEU A C 1
ATOM 2021 O O . LEU A 1 246 ? -20.967 3.116 7.571 1.00 98.69 246 LEU A O 1
ATOM 2025 N N . SER A 1 247 ? -21.940 3.943 9.417 1.00 98.75 247 SER A N 1
ATOM 2026 C CA . SER A 1 247 ? -23.086 4.500 8.691 1.00 98.75 247 SER A CA 1
ATOM 2027 C C . SER A 1 247 ? -22.651 5.610 7.732 1.00 98.75 247 SER A C 1
ATOM 2029 O O . SER A 1 247 ? -21.644 6.276 7.967 1.00 98.75 247 SER A O 1
ATOM 2031 N N . GLU A 1 248 ? -23.450 5.876 6.697 1.00 98.56 248 GLU A N 1
ATOM 2032 C CA . GLU A 1 248 ? -23.162 6.951 5.736 1.00 98.56 248 GLU A CA 1
ATOM 2033 C C . GLU A 1 248 ? -22.964 8.314 6.425 1.00 98.56 248 GLU A C 1
ATOM 2035 O O . GLU A 1 248 ? -22.054 9.066 6.101 1.00 98.56 248 GLU A O 1
ATOM 2040 N N . GLU A 1 249 ? -23.748 8.603 7.464 1.00 98.69 249 GLU A N 1
ATOM 2041 C CA . GLU A 1 249 ? -23.603 9.817 8.278 1.00 98.69 249 GLU A CA 1
ATOM 2042 C C . GLU A 1 249 ? -22.232 9.907 8.974 1.00 98.69 249 GLU A C 1
ATOM 2044 O O . GLU A 1 249 ? -21.649 10.988 9.096 1.00 98.69 249 GLU A O 1
ATOM 2049 N N . ASP A 1 250 ? -21.700 8.780 9.450 1.00 98.75 250 ASP A N 1
ATOM 2050 C CA . ASP A 1 250 ? -20.378 8.739 10.070 1.00 98.75 250 ASP A CA 1
ATOM 2051 C C . ASP A 1 250 ? -19.258 8.748 9.022 1.00 98.75 250 ASP A C 1
ATOM 2053 O O . ASP A 1 250 ? -18.215 9.359 9.273 1.00 98.75 250 ASP A O 1
ATOM 2057 N N . MET A 1 251 ? -19.482 8.156 7.844 1.00 98.69 251 MET A N 1
ATOM 2058 C CA . MET A 1 251 ? -18.598 8.297 6.685 1.00 98.69 251 MET A CA 1
ATOM 2059 C C . MET A 1 251 ? -18.491 9.765 6.260 1.00 98.69 251 MET A C 1
ATOM 2061 O O . MET A 1 251 ? -17.382 10.267 6.099 1.00 98.69 251 MET A O 1
ATOM 2065 N N . GLU A 1 252 ? -19.601 10.505 6.209 1.00 98.62 252 GLU A N 1
ATOM 2066 C CA . GLU A 1 252 ? -19.595 11.953 5.962 1.00 98.62 252 GLU A CA 1
ATOM 2067 C C . GLU A 1 252 ? -18.829 12.729 7.041 1.00 98.62 252 GLU A C 1
ATOM 2069 O O . GLU A 1 252 ? -18.028 13.620 6.740 1.00 98.62 252 GLU A O 1
ATOM 2074 N N . CYS A 1 253 ? -18.972 12.345 8.315 1.00 98.44 253 CYS A N 1
ATOM 2075 C CA . CYS A 1 253 ? -18.159 12.928 9.385 1.00 98.44 253 CYS A CA 1
ATOM 2076 C C . CYS A 1 253 ? -16.656 12.682 9.172 1.00 98.44 253 CYS A C 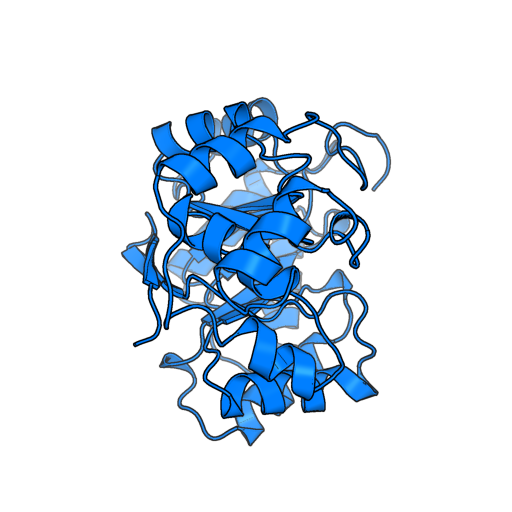1
ATOM 2078 O O . CYS A 1 253 ? -15.846 13.564 9.469 1.00 98.44 253 CYS A O 1
ATOM 2080 N N . MET A 1 254 ? -16.274 11.499 8.681 1.00 98.50 254 MET A N 1
ATOM 2081 C CA . MET A 1 254 ? -14.887 11.179 8.341 1.00 98.50 254 MET A CA 1
ATOM 2082 C C . MET A 1 254 ? -14.419 11.970 7.115 1.00 98.50 254 MET A C 1
ATOM 2084 O O . MET A 1 254 ? -13.344 12.563 7.153 1.00 98.50 254 MET A O 1
ATOM 2088 N N . ARG A 1 255 ? -15.230 12.097 6.059 1.00 98.25 255 ARG A N 1
ATOM 2089 C CA . ARG A 1 255 ? -14.913 12.922 4.876 1.00 98.25 255 ARG A CA 1
ATOM 2090 C C . ARG A 1 255 ? -14.711 14.398 5.218 1.00 98.25 255 ARG A C 1
ATOM 2092 O O . ARG A 1 255 ? -13.913 15.065 4.555 1.00 98.25 255 ARG A O 1
ATOM 2099 N N . ALA A 1 256 ? -15.402 14.900 6.242 1.00 98.19 256 ALA A N 1
ATOM 2100 C CA . ALA A 1 256 ? -15.347 16.295 6.676 1.00 98.19 256 ALA A CA 1
ATOM 2101 C C . ALA A 1 256 ? -14.080 16.673 7.469 1.00 98.19 256 ALA A C 1
ATOM 2103 O O . ALA A 1 256 ? -13.779 17.860 7.586 1.00 98.19 256 ALA A O 1
ATOM 2104 N N . ILE A 1 257 ? -13.329 15.706 8.018 1.00 97.94 257 ILE A N 1
ATOM 2105 C CA . ILE A 1 257 ? -12.090 15.995 8.771 1.00 97.94 257 ILE A CA 1
ATOM 2106 C C . ILE A 1 257 ? -10.839 16.099 7.892 1.00 97.94 257 ILE A C 1
ATOM 2108 O O . ILE A 1 257 ? -9.742 16.285 8.431 1.00 97.94 257 ILE A O 1
ATOM 2112 N N . ASP A 1 258 ? -10.986 16.000 6.570 1.00 97.81 258 ASP A N 1
ATOM 2113 C CA . ASP A 1 258 ? -9.885 16.203 5.633 1.00 97.81 258 ASP A CA 1
ATOM 2114 C C . ASP A 1 258 ? -9.277 17.600 5.800 1.00 97.81 258 ASP A C 1
ATOM 2116 O O . ASP A 1 258 ? -9.976 18.612 5.863 1.00 97.81 258 ASP A O 1
ATOM 2120 N N . LYS A 1 259 ? -7.949 17.656 5.879 1.00 96.69 259 LYS A N 1
ATOM 2121 C CA . LYS A 1 259 ? -7.183 18.904 5.997 1.00 96.69 259 LYS A CA 1
ATOM 2122 C C . LYS A 1 259 ? -6.334 19.152 4.756 1.00 96.69 259 LYS A C 1
ATOM 2124 O O . LYS A 1 259 ? -5.582 20.123 4.744 1.00 96.69 259 LYS A O 1
ATOM 2129 N N . ASN A 1 260 ? -6.412 18.261 3.762 1.00 95.44 260 ASN A N 1
ATOM 2130 C CA . ASN A 1 260 ? -5.526 18.215 2.607 1.00 95.44 260 ASN A CA 1
ATOM 2131 C C . ASN A 1 260 ? -4.043 18.351 3.012 1.00 95.44 260 ASN A C 1
ATOM 2133 O O . ASN A 1 260 ? -3.271 19.093 2.403 1.00 95.44 260 ASN A O 1
ATOM 2137 N N . LYS A 1 261 ? -3.663 17.710 4.128 1.00 93.56 261 LYS A N 1
ATOM 2138 C CA . LYS A 1 261 ? -2.368 17.927 4.775 1.00 93.56 261 LYS A CA 1
ATOM 2139 C C . LYS A 1 261 ? -1.500 16.683 4.723 1.00 93.56 261 LYS A C 1
ATOM 2141 O O . LYS A 1 261 ? -1.653 15.783 5.545 1.00 93.56 261 LYS A O 1
ATOM 2146 N N . ARG A 1 262 ? -0.500 16.732 3.852 1.00 93.50 262 ARG A N 1
ATOM 2147 C CA . ARG A 1 262 ? 0.609 15.783 3.813 1.00 93.50 262 ARG A CA 1
ATOM 2148 C C . ARG A 1 262 ? 1.499 15.892 5.062 1.00 93.50 262 ARG A C 1
ATOM 2150 O O . ARG A 1 262 ? 1.778 16.993 5.546 1.00 93.50 262 ARG A O 1
ATOM 2157 N N . PHE A 1 263 ? 1.963 14.760 5.578 1.00 94.19 263 PHE A N 1
ATOM 2158 C CA . PHE A 1 263 ? 2.856 14.643 6.737 1.00 94.19 263 PHE A CA 1
ATOM 2159 C C . PHE A 1 263 ? 4.210 14.028 6.409 1.00 94.19 263 PHE A C 1
ATOM 2161 O O . PHE A 1 263 ? 5.139 14.155 7.214 1.00 94.19 263 PHE A O 1
ATOM 2168 N N . PHE A 1 264 ? 4.322 13.359 5.270 1.00 93.69 264 PHE A N 1
ATOM 2169 C CA . PHE A 1 264 ? 5.577 12.820 4.784 1.00 93.69 264 PHE A CA 1
ATOM 2170 C C . PHE A 1 264 ? 6.041 13.584 3.544 1.00 93.69 264 PHE A C 1
ATOM 2172 O O . PHE A 1 264 ? 5.560 14.673 3.232 1.00 93.69 264 PHE A O 1
ATOM 2179 N N . ARG A 1 265 ? 7.055 13.043 2.876 1.00 91.25 265 ARG A N 1
ATOM 2180 C CA . ARG A 1 265 ? 7.705 13.688 1.745 1.00 91.25 265 ARG A CA 1
ATOM 2181 C C . ARG A 1 265 ? 6.715 13.988 0.613 1.00 91.25 265 ARG A C 1
ATOM 2183 O O . ARG A 1 265 ? 5.892 13.146 0.263 1.00 91.25 265 ARG A O 1
ATOM 2190 N N . ASP A 1 266 ? 6.852 15.174 0.024 1.00 92.62 266 ASP A N 1
ATOM 2191 C CA . ASP A 1 266 ? 6.159 15.541 -1.209 1.00 92.62 266 ASP A CA 1
ATOM 2192 C C . ASP A 1 266 ? 6.806 14.837 -2.422 1.00 92.62 266 ASP A C 1
ATOM 2194 O O . ASP A 1 266 ? 8.021 14.974 -2.600 1.00 92.62 266 ASP A O 1
ATOM 2198 N N . PRO A 1 267 ? 6.034 14.104 -3.247 1.00 91.62 267 PRO A N 1
ATOM 2199 C CA . PRO A 1 267 ? 6.522 13.514 -4.492 1.00 91.62 267 PRO A CA 1
ATOM 2200 C C . PRO A 1 267 ? 7.156 14.501 -5.475 1.00 91.62 267 PRO A C 1
ATOM 2202 O O . PRO A 1 267 ? 8.062 14.112 -6.202 1.00 91.62 267 PRO A O 1
ATOM 2205 N N . ASP A 1 268 ? 6.726 15.766 -5.469 1.00 90.00 268 ASP A N 1
ATOM 2206 C CA . ASP A 1 268 ? 7.294 16.804 -6.347 1.00 90.00 268 ASP A CA 1
ATOM 2207 C C . ASP A 1 268 ? 8.560 17.428 -5.731 1.00 90.00 268 ASP A C 1
ATOM 2209 O O . ASP A 1 268 ? 9.248 18.238 -6.351 1.00 90.00 268 ASP A O 1
ATOM 2213 N N . GLY A 1 269 ? 8.872 17.077 -4.479 1.00 80.38 269 GLY A N 1
ATOM 2214 C CA . GLY A 1 269 ? 10.044 17.561 -3.768 1.00 80.38 269 GLY A CA 1
ATOM 2215 C C . GLY A 1 269 ? 11.335 16.924 -4.285 1.00 80.38 269 GLY A C 1
ATOM 2216 O O . GLY A 1 269 ? 11.466 15.699 -4.351 1.00 80.38 269 GLY A O 1
ATOM 2217 N N . HIS A 1 270 ? 12.338 17.752 -4.577 1.00 55.72 270 HIS A N 1
ATOM 2218 C CA . HIS A 1 270 ? 13.658 17.299 -5.019 1.00 55.72 270 HIS A CA 1
ATOM 2219 C C . HIS A 1 270 ? 14.362 16.408 -3.978 1.00 55.72 270 HIS A C 1
ATOM 2221 O O . HIS A 1 270 ? 14.332 16.698 -2.782 1.00 55.72 270 HIS A O 1
ATOM 2227 N N . GLY A 1 271 ? 15.048 15.356 -4.444 1.00 55.56 271 GLY A N 1
ATOM 2228 C CA . GLY A 1 271 ? 16.089 14.657 -3.677 1.00 55.56 271 GLY A CA 1
ATOM 2229 C C . GLY A 1 271 ? 15.866 13.163 -3.485 1.00 55.56 271 GLY A C 1
ATOM 2230 O O . GLY A 1 271 ? 15.563 12.745 -2.376 1.00 55.56 271 GLY A O 1
ATOM 2231 N N . PHE A 1 272 ? 15.962 12.364 -4.533 1.00 53.03 272 PHE A N 1
ATOM 2232 C CA . PHE A 1 272 ? 16.410 10.982 -4.386 1.00 53.03 272 PHE A CA 1
ATOM 2233 C C . PHE A 1 272 ? 17.693 10.836 -5.191 1.00 53.03 272 PHE A C 1
ATOM 2235 O O . PHE A 1 272 ? 17.784 11.543 -6.222 1.00 53.03 272 PHE A O 1
#